Protein AF-A0A947G3I3-F1 (afdb_monomer_lite)

pLDDT: mean 84.58, std 15.76, range [38.0, 97.94]

Foldseek 3Di:
DDDDDPQPQDWDWAWFQFPQGIWIWIFHPFKIWIDDPQAKIWMGGNFKIKIKGHDRDDDPPVVPDDDPDDDDIDMDMATLVQWAWAFEAEPPQRWTWIKIDRHVFWIDTPDTTGQDPPPDPSSVVSSVSSVVVSVVVCVSRVVSRVQFDHWYWFFDDQQIWIWTDGPFKIWIWGDDPPDPTTGTQWMQGLQQWIWGPPDPIQIFGQQALVQFDDDQQKTFGADPVRHTRDIDGRNRTDPVRVVVVSVVSRVSNVNVNVVVVVVVVVVPPPCPVVVVVVVVVVVVVD

Sequence (286 aa):
MPAPYRHVTQVESYQARVREGLLRLEIAPRHVLLEIEGKLSLSIHEQFLTWIAHPPERVGWRKWIPRKKDPKPKKRSVRLDEGRLLIASSHLTDVLSIWFEEKEGVYRCLLRIEPVILLDAAALQAWKALEELGKRLSAATSKYARDALVATEYGKGAHTALVVDYKHHSQVIARPVFRERHIPVFEVHGSGKVKNLKGKGQEGLCVSRYSVTLSGDRIRFDQVDGSRAAELHLPWVSPEDRKHIRVRFQDTVDGAHERMLDDALFLDDSDEEDSEQLLGELAEAT

Structure (mmCIF, N/CA/C/O backbone):
data_AF-A0A947G3I3-F1
#
_entry.id   AF-A0A947G3I3-F1
#
loop_
_atom_site.group_PDB
_atom_site.id
_atom_site.type_symbol
_atom_site.label_atom_id
_atom_site.label_alt_id
_atom_site.label_comp_id
_atom_site.label_asym_id
_atom_site.label_entity_id
_atom_site.label_seq_id
_atom_site.pdbx_PDB_ins_code
_atom_site.Cartn_x
_atom_site.Cartn_y
_atom_site.Cartn_z
_atom_site.occupancy
_atom_site.B_iso_or_equiv
_atom_site.auth_seq_id
_atom_site.auth_comp_id
_atom_site.auth_asym_id
_atom_site.auth_atom_id
_atom_site.pdbx_PDB_model_num
ATOM 1 N N . MET A 1 1 ? 7.364 -41.588 0.875 1.00 38.91 1 MET A N 1
ATOM 2 C CA . MET A 1 1 ? 6.950 -41.186 -0.486 1.00 38.91 1 MET A CA 1
ATOM 3 C C . MET A 1 1 ? 7.092 -39.673 -0.602 1.00 38.91 1 MET A C 1
ATOM 5 O O . MET A 1 1 ? 6.348 -38.984 0.085 1.00 38.91 1 MET A O 1
ATOM 9 N N . PRO A 1 2 ? 8.066 -39.134 -1.354 1.00 38.53 2 PRO A N 1
ATOM 10 C CA . PRO A 1 2 ? 8.154 -37.695 -1.580 1.00 38.53 2 PRO A CA 1
ATOM 11 C C . PRO A 1 2 ? 7.132 -37.264 -2.643 1.00 38.53 2 PRO A C 1
ATOM 13 O O . PRO A 1 2 ? 6.973 -37.930 -3.665 1.00 38.53 2 PRO A O 1
ATOM 16 N N . ALA A 1 3 ? 6.415 -36.173 -2.369 1.00 38.00 3 ALA A N 1
ATOM 17 C CA . ALA A 1 3 ? 5.407 -35.597 -3.255 1.00 38.00 3 ALA A CA 1
ATOM 18 C C . ALA A 1 3 ? 6.024 -35.124 -4.591 1.00 38.00 3 ALA A C 1
ATOM 20 O O . ALA A 1 3 ? 7.164 -34.650 -4.602 1.00 38.00 3 ALA A O 1
ATOM 21 N N . PRO A 1 4 ? 5.295 -35.214 -5.720 1.00 49.16 4 PRO A N 1
ATOM 22 C CA . PRO A 1 4 ? 5.795 -34.771 -7.012 1.00 49.16 4 PRO A CA 1
ATOM 23 C C . PRO A 1 4 ? 5.829 -33.239 -7.051 1.00 49.16 4 PRO A C 1
ATOM 25 O O . PRO A 1 4 ? 4.806 -32.574 -7.219 1.00 49.16 4 PRO A O 1
ATOM 28 N N . TYR A 1 5 ? 7.022 -32.666 -6.897 1.00 42.19 5 TYR A N 1
ATOM 29 C CA . TYR A 1 5 ? 7.273 -31.252 -7.147 1.00 42.19 5 TYR A CA 1
ATOM 30 C C . TYR A 1 5 ? 6.991 -30.954 -8.624 1.00 42.19 5 TYR A C 1
ATOM 32 O O . TYR A 1 5 ? 7.820 -31.215 -9.496 1.00 42.19 5 TYR A O 1
ATOM 40 N N . ARG A 1 6 ? 5.833 -30.356 -8.927 1.00 41.47 6 ARG A N 1
ATOM 41 C CA . ARG A 1 6 ? 5.704 -29.540 -10.138 1.00 41.47 6 ARG A CA 1
ATOM 42 C C . ARG A 1 6 ? 6.623 -28.338 -9.954 1.00 41.47 6 ARG A C 1
ATOM 44 O O . ARG A 1 6 ? 6.237 -27.321 -9.387 1.00 41.47 6 ARG A O 1
ATOM 51 N N . HIS A 1 7 ? 7.867 -28.486 -10.397 1.00 47.53 7 HIS A N 1
ATOM 52 C CA . HIS A 1 7 ? 8.765 -27.367 -10.609 1.00 47.53 7 HIS A CA 1
ATOM 53 C C . HIS A 1 7 ? 8.102 -26.442 -11.626 1.00 47.53 7 HIS A C 1
ATOM 55 O O . HIS A 1 7 ? 8.128 -26.717 -12.824 1.00 47.53 7 HIS A O 1
ATOM 61 N N . VAL A 1 8 ? 7.506 -25.344 -11.169 1.00 51.06 8 VAL A N 1
ATOM 62 C CA . VAL A 1 8 ? 7.277 -24.194 -12.044 1.00 51.06 8 VAL A CA 1
ATOM 63 C C . VAL A 1 8 ? 8.671 -23.794 -12.523 1.00 51.06 8 VAL A C 1
ATOM 65 O O . VAL A 1 8 ? 9.477 -23.298 -11.748 1.00 51.06 8 VAL A O 1
ATOM 68 N N . THR A 1 9 ? 9.026 -24.187 -13.744 1.00 58.56 9 THR A N 1
ATOM 69 C CA . THR A 1 9 ? 10.378 -24.008 -14.304 1.00 58.56 9 THR A CA 1
ATOM 70 C C . THR A 1 9 ? 10.459 -22.758 -15.173 1.00 58.56 9 THR A C 1
ATOM 72 O O . THR A 1 9 ? 11.522 -22.432 -15.691 1.00 58.56 9 THR A O 1
ATOM 75 N N . GLN A 1 10 ? 9.333 -22.074 -15.370 1.00 82.19 10 GLN A N 1
ATOM 76 C CA . GLN A 1 10 ? 9.246 -20.938 -16.268 1.00 82.19 10 GLN A CA 1
ATOM 77 C C . GLN A 1 10 ? 9.540 -19.651 -15.509 1.00 82.19 10 GLN A C 1
ATOM 79 O O . GLN A 1 10 ? 8.940 -19.366 -14.475 1.00 82.19 10 GLN A O 1
ATOM 84 N N . VAL A 1 11 ? 10.506 -18.908 -16.039 1.00 90.38 11 VAL A N 1
ATOM 85 C CA . VAL A 1 11 ? 10.745 -17.518 -15.678 1.00 90.38 11 VAL A CA 1
ATOM 86 C C . VAL A 1 11 ? 9.667 -16.693 -16.369 1.00 90.38 11 VAL A C 1
ATOM 88 O O . VAL A 1 11 ? 9.549 -16.731 -17.595 1.00 90.38 11 VAL A O 1
ATOM 91 N N . GLU A 1 12 ? 8.874 -15.967 -15.592 1.00 94.81 12 GLU A N 1
ATOM 92 C CA . GLU A 1 12 ? 7.909 -15.010 -16.124 1.00 94.81 12 GLU A CA 1
ATOM 93 C C . GLU A 1 12 ? 8.572 -13.636 -16.230 1.00 94.81 12 GLU A C 1
ATOM 95 O O . GLU A 1 12 ? 9.273 -13.206 -15.312 1.00 94.81 12 GLU A O 1
ATOM 100 N N . SER A 1 13 ? 8.344 -12.931 -17.339 1.00 95.81 13 SER A N 1
ATOM 101 C CA . SER A 1 13 ? 8.861 -11.578 -17.542 1.00 95.81 13 SER A CA 1
ATOM 102 C C . SER A 1 13 ? 7.745 -10.632 -17.962 1.00 95.81 13 SER A C 1
ATOM 104 O O . SER A 1 13 ? 7.003 -10.906 -18.904 1.00 95.81 13 SER A O 1
ATOM 106 N N . TYR A 1 14 ? 7.657 -9.503 -17.267 1.00 96.88 14 TYR A N 1
ATOM 107 C CA . TYR A 1 14 ? 6.685 -8.444 -17.503 1.00 96.88 14 TYR A CA 1
ATOM 108 C C . TYR A 1 14 ? 7.412 -7.121 -17.699 1.00 96.88 14 TYR A C 1
ATOM 110 O O . TYR A 1 14 ? 8.473 -6.884 -17.114 1.00 96.88 14 TYR A O 1
ATOM 118 N N . GLN A 1 15 ? 6.842 -6.240 -18.517 1.00 97.12 15 GLN A N 1
ATOM 119 C CA . GLN A 1 15 ? 7.429 -4.936 -18.795 1.00 97.12 15 GLN A CA 1
ATOM 120 C C . GLN A 1 15 ? 6.360 -3.852 -18.825 1.00 97.12 15 GLN A C 1
ATOM 122 O O . GLN A 1 15 ? 5.272 -4.060 -19.358 1.00 97.12 15 GLN A O 1
ATOM 127 N N . ALA A 1 16 ? 6.696 -2.681 -18.296 1.00 96.56 16 ALA A N 1
ATOM 128 C CA . ALA A 1 16 ? 5.845 -1.501 -18.347 1.00 96.56 16 ALA A CA 1
ATOM 129 C C . ALA A 1 16 ? 6.700 -0.264 -18.629 1.00 96.56 16 ALA A C 1
ATOM 131 O O . ALA A 1 16 ? 7.789 -0.106 -18.074 1.00 96.56 16 ALA A O 1
ATOM 132 N N . ARG A 1 17 ? 6.216 0.637 -19.489 1.00 95.75 17 ARG A N 1
ATOM 133 C CA . ARG A 1 17 ? 6.826 1.968 -19.592 1.00 95.75 17 ARG A CA 1
ATOM 134 C C . ARG A 1 17 ? 6.407 2.802 -18.388 1.00 95.75 17 ARG A C 1
ATOM 136 O O . ARG A 1 17 ? 5.237 2.840 -18.031 1.00 95.75 17 ARG A O 1
ATOM 143 N N . VAL A 1 18 ? 7.375 3.479 -17.793 1.00 95.62 18 VAL A N 1
ATOM 144 C CA . VAL A 1 18 ? 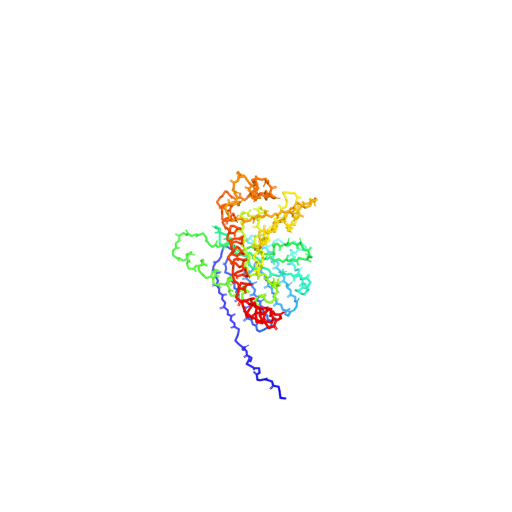7.226 4.335 -16.613 1.00 95.62 18 VAL A CA 1
ATOM 145 C C . VAL A 1 18 ? 7.936 5.659 -16.877 1.00 95.62 18 VAL A C 1
ATOM 147 O O . VAL A 1 18 ? 8.665 5.794 -17.866 1.00 95.62 18 VAL A O 1
ATOM 150 N N . ARG A 1 19 ? 7.737 6.657 -16.017 1.00 93.56 19 ARG A N 1
ATOM 151 C CA . ARG A 1 19 ? 8.343 7.985 -16.194 1.00 93.56 19 ARG A CA 1
ATOM 152 C C . ARG A 1 19 ? 9.866 7.909 -16.324 1.00 93.56 19 ARG A C 1
ATOM 154 O O . ARG A 1 19 ? 10.474 8.656 -17.091 1.00 93.56 19 ARG A O 1
ATOM 161 N N . GLU A 1 20 ? 10.490 6.998 -15.588 1.00 91.94 20 GLU A N 1
ATOM 162 C CA . GLU A 1 20 ? 11.933 6.825 -15.565 1.00 91.94 20 GLU A CA 1
ATOM 163 C C . GLU A 1 20 ? 12.491 5.955 -16.702 1.00 91.94 20 GLU A C 1
ATOM 165 O O . GLU A 1 20 ? 13.714 5.930 -16.852 1.00 91.94 20 GLU A O 1
ATOM 170 N N . GLY A 1 21 ? 11.665 5.283 -17.506 1.00 93.50 21 GLY A N 1
ATOM 171 C CA . GLY A 1 21 ? 12.131 4.406 -18.583 1.00 93.50 21 GLY A CA 1
ATOM 172 C C . GLY A 1 21 ? 11.303 3.132 -18.716 1.00 93.50 21 GLY A C 1
ATOM 173 O O . GLY A 1 21 ? 10.085 3.148 -18.559 1.00 93.50 21 GLY A O 1
ATOM 174 N N . LEU A 1 22 ? 11.960 2.021 -19.042 1.00 95.56 22 LEU A N 1
ATOM 175 C CA . LEU A 1 22 ? 11.327 0.707 -19.096 1.00 95.56 22 LEU A CA 1
ATOM 176 C C . LEU A 1 22 ? 11.532 -0.010 -17.759 1.00 95.56 22 LEU A C 1
ATOM 178 O O . LEU A 1 22 ? 12.668 -0.284 -17.372 1.00 95.56 22 LEU A O 1
ATOM 182 N N . LEU A 1 23 ? 10.432 -0.307 -17.075 1.00 97.06 23 LEU A N 1
ATOM 183 C CA . LEU A 1 23 ? 10.406 -1.177 -15.910 1.00 97.06 23 LEU A CA 1
ATOM 184 C C . LEU A 1 23 ? 10.310 -2.628 -16.383 1.00 97.06 23 LEU A C 1
ATOM 186 O O . LEU A 1 23 ? 9.445 -2.950 -17.200 1.00 97.06 23 LEU A O 1
ATOM 190 N N . ARG A 1 24 ? 11.164 -3.498 -15.850 1.00 97.50 24 ARG A N 1
ATOM 191 C CA . ARG A 1 24 ? 11.131 -4.944 -16.075 1.00 97.50 24 ARG A CA 1
ATOM 192 C C . ARG A 1 24 ? 10.928 -5.659 -14.749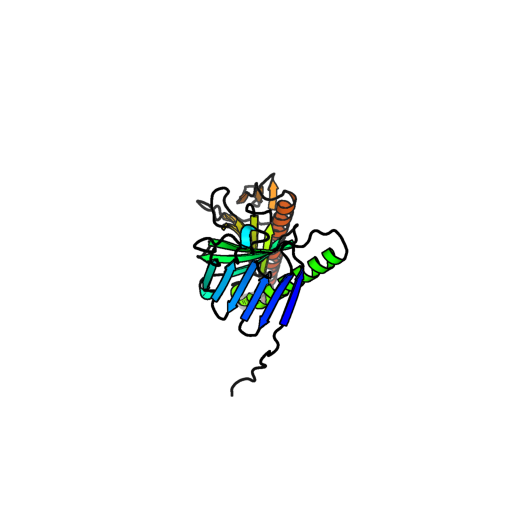 1.00 97.50 24 ARG A C 1
ATOM 194 O O . ARG A 1 24 ? 11.603 -5.342 -13.774 1.00 97.50 24 ARG A O 1
ATOM 201 N N . LEU A 1 25 ? 10.011 -6.616 -14.732 1.00 97.75 25 LEU A N 1
ATOM 202 C CA . LEU A 1 25 ? 9.798 -7.550 -13.635 1.00 97.75 25 LEU A CA 1
ATOM 203 C C . LEU A 1 25 ? 10.104 -8.956 -14.143 1.00 97.75 25 LEU A C 1
ATOM 205 O O . LEU A 1 25 ? 9.515 -9.399 -15.124 1.00 97.75 25 LEU A O 1
ATOM 209 N N . GLU A 1 26 ? 11.001 -9.651 -13.465 1.00 97.38 26 GLU A N 1
ATOM 210 C CA . GLU A 1 26 ? 11.302 -11.060 -13.671 1.00 97.38 26 GLU A CA 1
ATOM 211 C C . GLU A 1 26 ? 10.898 -11.831 -12.414 1.00 97.38 26 GLU A C 1
ATOM 213 O O . GLU A 1 26 ? 11.308 -11.479 -11.305 1.00 97.38 26 GLU A O 1
ATOM 218 N N . ILE A 1 27 ? 10.090 -12.876 -12.579 1.00 96.19 27 ILE A N 1
ATOM 219 C CA . ILE A 1 27 ? 9.680 -13.773 -11.499 1.00 96.19 27 ILE A CA 1
ATOM 220 C C . ILE A 1 27 ? 10.174 -15.175 -11.843 1.00 96.19 27 ILE A C 1
ATOM 222 O O . ILE A 1 27 ? 9.760 -15.783 -12.827 1.00 96.19 27 ILE A O 1
ATOM 226 N N . ALA A 1 28 ? 11.052 -15.694 -10.996 1.00 93.44 28 ALA A N 1
ATOM 227 C CA . ALA A 1 28 ? 11.586 -17.043 -11.040 1.00 93.44 28 ALA A CA 1
ATOM 228 C C . ALA A 1 28 ? 11.342 -17.747 -9.687 1.00 93.44 28 ALA A C 1
ATOM 230 O O . ALA A 1 28 ? 11.105 -17.088 -8.671 1.00 93.44 28 ALA A O 1
ATOM 231 N N . PRO A 1 29 ? 11.449 -19.086 -9.602 1.00 88.50 29 PRO A N 1
ATOM 232 C CA . PRO A 1 29 ? 11.027 -19.847 -8.415 1.00 88.50 29 PRO A CA 1
ATOM 233 C C . PRO A 1 29 ? 11.674 -19.440 -7.084 1.00 88.50 29 PRO A C 1
ATOM 235 O O . PRO A 1 29 ? 11.113 -19.681 -6.016 1.00 88.50 29 PRO A O 1
ATOM 238 N N . ARG A 1 30 ? 12.873 -18.852 -7.127 1.00 88.94 30 ARG A N 1
ATOM 239 C CA . ARG A 1 30 ? 13.630 -18.411 -5.941 1.00 88.94 30 ARG A CA 1
ATOM 240 C C . ARG A 1 30 ? 14.060 -16.949 -6.005 1.00 88.94 30 ARG A C 1
ATOM 242 O O . ARG A 1 30 ? 14.812 -16.499 -5.141 1.00 88.94 30 ARG A O 1
ATOM 249 N N . HIS A 1 31 ? 13.604 -16.228 -7.024 1.00 93.00 31 HIS A N 1
ATOM 250 C CA . HIS A 1 31 ? 14.115 -14.909 -7.343 1.00 93.00 31 HIS A CA 1
ATOM 251 C C . HIS A 1 31 ? 13.027 -14.026 -7.949 1.00 93.00 31 HIS A C 1
ATOM 253 O O . HIS A 1 31 ? 12.336 -14.441 -8.871 1.00 93.00 31 HIS A O 1
ATOM 259 N N . VAL A 1 32 ? 12.897 -12.802 -7.447 1.00 96.25 32 VAL A N 1
ATOM 260 C CA . VAL A 1 32 ? 12.117 -11.743 -8.095 1.00 96.25 32 VAL A CA 1
ATOM 261 C C . VAL A 1 32 ? 13.055 -10.576 -8.353 1.00 96.25 32 VAL A C 1
ATOM 263 O O . VAL A 1 32 ? 13.683 -10.091 -7.413 1.00 96.25 32 VAL A O 1
ATOM 266 N N . LEU A 1 33 ? 13.150 -10.118 -9.596 1.00 96.69 33 LEU A N 1
ATOM 267 C CA . LEU A 1 33 ? 13.934 -8.947 -9.977 1.00 96.69 33 LEU A CA 1
ATOM 268 C C . LEU A 1 33 ? 13.023 -7.888 -10.564 1.00 96.69 33 LEU A C 1
ATOM 270 O O . LEU A 1 33 ? 12.247 -8.146 -11.474 1.00 96.69 33 LEU A O 1
ATOM 274 N N . LEU A 1 34 ? 13.166 -6.679 -10.051 1.00 97.06 34 LEU A N 1
ATOM 275 C CA . LEU A 1 34 ? 12.530 -5.487 -10.559 1.00 97.06 34 LEU A CA 1
ATOM 276 C C . LEU A 1 34 ? 13.616 -4.490 -10.949 1.00 97.06 34 LEU A C 1
ATOM 278 O O . LEU A 1 34 ? 14.426 -4.088 -10.115 1.00 97.06 34 LEU A O 1
ATOM 282 N N . GLU A 1 35 ? 13.636 -4.081 -12.208 1.00 95.75 35 GLU A N 1
ATOM 283 C CA . GLU A 1 35 ? 14.687 -3.228 -12.750 1.00 95.75 35 GLU A CA 1
ATOM 284 C C . GLU A 1 35 ? 14.105 -2.073 -13.563 1.00 95.75 35 GLU A C 1
ATOM 286 O O . GLU A 1 35 ? 13.210 -2.257 -14.384 1.00 95.75 35 GLU A O 1
ATOM 291 N N . ILE A 1 36 ? 14.656 -0.880 -13.353 1.00 93.94 36 ILE A N 1
ATOM 292 C CA . ILE A 1 36 ? 14.547 0.252 -14.269 1.00 93.94 36 ILE A CA 1
ATOM 293 C C . ILE A 1 36 ? 15.928 0.428 -14.888 1.00 93.94 36 ILE A C 1
ATOM 295 O O . ILE A 1 36 ? 16.882 0.783 -14.185 1.00 93.94 36 ILE A O 1
ATOM 299 N N . GLU A 1 37 ? 16.019 0.175 -16.193 1.00 86.75 37 GLU A N 1
ATOM 300 C CA . GLU A 1 37 ? 17.279 0.112 -16.938 1.00 86.75 37 GLU A CA 1
ATOM 301 C C . GLU A 1 37 ? 18.198 1.309 -16.630 1.00 86.75 37 GLU A C 1
ATOM 303 O O . GLU A 1 37 ? 17.812 2.475 -16.754 1.00 86.75 37 GLU A O 1
ATOM 308 N N . GLY A 1 38 ? 19.414 1.010 -16.157 1.00 81.06 38 GLY A N 1
ATOM 309 C CA . GLY A 1 38 ? 20.447 2.004 -15.844 1.00 81.06 38 GLY A CA 1
ATOM 310 C C . GLY A 1 38 ? 20.181 2.893 -14.619 1.00 81.06 38 GLY A C 1
ATOM 311 O O . GLY A 1 38 ? 20.990 3.777 -14.332 1.00 81.06 38 GLY A O 1
ATOM 312 N N . LYS A 1 39 ? 19.083 2.686 -13.881 1.00 85.31 39 LYS A N 1
ATOM 313 C CA . LYS A 1 39 ? 18.688 3.546 -12.749 1.00 85.31 39 LYS A CA 1
ATOM 314 C C . LYS A 1 39 ? 18.587 2.799 -11.433 1.00 85.31 39 LYS A C 1
ATOM 316 O O . LYS A 1 39 ? 19.141 3.250 -10.428 1.00 85.31 39 LYS A O 1
ATOM 321 N N . LEU A 1 40 ? 17.882 1.675 -11.412 1.00 89.50 40 LEU A N 1
ATOM 322 C CA . LEU A 1 40 ? 17.614 0.965 -10.170 1.00 89.50 40 LEU A CA 1
ATOM 323 C C . LEU A 1 40 ? 17.372 -0.515 -10.422 1.00 89.50 40 LEU A C 1
ATOM 325 O O . LEU A 1 40 ? 16.634 -0.867 -11.332 1.00 89.50 40 LEU A O 1
ATOM 329 N N . SER A 1 41 ? 17.932 -1.356 -9.561 1.00 93.25 41 SER A N 1
ATOM 330 C CA . SER A 1 41 ? 17.564 -2.766 -9.465 1.00 93.25 41 SER A CA 1
ATOM 331 C C . SER A 1 41 ? 17.150 -3.100 -8.037 1.00 93.25 41 SER A C 1
ATOM 333 O O . SER A 1 41 ? 17.758 -2.639 -7.067 1.00 93.25 41 SER A O 1
ATOM 335 N N . LEU A 1 42 ? 16.092 -3.886 -7.908 1.00 95.62 42 LEU A N 1
ATOM 336 C CA . LEU A 1 42 ? 15.605 -4.463 -6.669 1.00 95.62 42 LEU A CA 1
ATOM 337 C C . LEU A 1 42 ? 15.466 -5.963 -6.893 1.00 95.62 42 LEU A C 1
ATOM 339 O O . LEU A 1 42 ? 14.702 -6.391 -7.747 1.00 95.62 42 LEU A O 1
ATOM 343 N N . SER A 1 43 ? 16.210 -6.757 -6.135 1.00 95.69 43 SER A N 1
ATOM 344 C CA . SER A 1 43 ? 16.170 -8.210 -6.207 1.00 95.69 43 SER A CA 1
ATOM 345 C C . SER A 1 43 ? 15.773 -8.810 -4.867 1.00 95.69 43 SER A C 1
ATOM 347 O O . SER A 1 43 ? 16.266 -8.422 -3.807 1.00 95.69 43 SER A O 1
ATOM 349 N N . ILE A 1 44 ? 14.868 -9.774 -4.924 1.00 95.06 44 ILE A N 1
ATOM 350 C CA . ILE A 1 44 ? 14.445 -10.603 -3.805 1.00 95.06 44 ILE A CA 1
ATOM 351 C C . ILE A 1 44 ? 14.975 -11.996 -4.093 1.00 95.06 44 ILE A C 1
ATOM 353 O O . ILE A 1 44 ? 14.534 -12.634 -5.044 1.00 95.06 44 ILE A O 1
ATOM 357 N N . HIS A 1 45 ? 15.930 -12.455 -3.293 1.00 92.94 45 HIS A N 1
ATOM 358 C CA . HIS A 1 45 ? 16.517 -13.784 -3.420 1.00 92.94 45 HIS A CA 1
ATOM 359 C C . HIS A 1 45 ? 16.431 -14.497 -2.079 1.00 92.94 45 HIS A C 1
ATOM 361 O O . HIS A 1 45 ? 17.029 -14.042 -1.103 1.00 92.94 45 HIS A O 1
ATOM 367 N N . GLU A 1 46 ? 15.712 -15.620 -2.045 1.00 86.62 46 GLU A N 1
ATOM 368 C CA . GLU A 1 46 ? 15.505 -16.446 -0.847 1.00 86.62 46 GLU A CA 1
ATOM 369 C C . GLU A 1 46 ? 14.998 -15.647 0.371 1.00 86.62 46 GLU A C 1
ATOM 371 O O . GLU A 1 46 ? 13.789 -15.504 0.561 1.00 86.62 46 GLU A O 1
ATOM 376 N N . GLN A 1 47 ? 15.916 -15.130 1.192 1.00 90.31 47 GLN A N 1
ATOM 377 C CA . GLN A 1 47 ? 15.656 -14.401 2.436 1.00 90.31 47 GLN A CA 1
ATOM 378 C C . GLN A 1 47 ? 16.090 -12.933 2.389 1.00 90.31 47 GLN A C 1
ATOM 380 O O . GLN A 1 47 ? 15.905 -12.217 3.367 1.00 90.31 47 GLN A O 1
ATOM 385 N N . PHE A 1 48 ? 16.665 -12.460 1.284 1.00 94.12 48 PHE A N 1
ATOM 386 C CA . PHE A 1 48 ? 17.208 -11.110 1.198 1.00 94.12 48 PHE A CA 1
ATOM 387 C C . PHE A 1 48 ? 16.498 -10.280 0.145 1.00 94.12 48 PHE A C 1
ATOM 389 O O . PHE A 1 48 ? 16.284 -10.716 -0.984 1.00 94.12 48 PHE A O 1
ATOM 396 N N . LEU A 1 49 ? 16.226 -9.037 0.517 1.00 94.56 49 LEU A N 1
ATOM 397 C CA . LEU A 1 49 ? 15.850 -7.966 -0.385 1.00 94.56 49 LEU A CA 1
ATOM 398 C C . LEU A 1 49 ? 17.064 -7.063 -0.571 1.00 94.56 49 LEU A C 1
ATOM 400 O O . LEU A 1 49 ? 17.545 -6.443 0.377 1.00 94.56 49 LEU A O 1
ATOM 404 N N . THR A 1 50 ? 17.568 -6.991 -1.793 1.00 94.69 50 THR A N 1
ATOM 405 C CA . THR A 1 50 ? 18.680 -6.127 -2.179 1.00 94.69 50 THR A CA 1
ATOM 406 C C . THR A 1 50 ? 18.170 -5.055 -3.117 1.00 94.69 50 THR A C 1
ATOM 408 O O . THR A 1 50 ? 17.464 -5.353 -4.069 1.00 94.69 50 THR A O 1
ATOM 411 N N . TRP A 1 51 ? 18.564 -3.808 -2.888 1.00 92.81 51 TRP A N 1
ATOM 412 C CA . TRP A 1 51 ? 18.311 -2.731 -3.833 1.00 92.81 51 TRP A CA 1
ATOM 413 C C . TRP A 1 51 ? 19.591 -1.962 -4.123 1.00 92.81 51 TRP A C 1
ATOM 415 O O . TRP A 1 51 ? 20.436 -1.728 -3.247 1.00 92.81 51 TRP A O 1
ATOM 425 N N . ILE A 1 52 ? 19.744 -1.592 -5.386 1.00 90.81 52 ILE A N 1
ATOM 426 C CA . ILE A 1 52 ? 20.919 -0.928 -5.924 1.00 90.81 52 ILE A CA 1
ATOM 427 C C . ILE A 1 52 ? 20.432 0.301 -6.679 1.00 90.81 52 ILE A C 1
ATOM 429 O O . ILE A 1 52 ? 19.767 0.197 -7.705 1.00 90.81 52 ILE A O 1
ATOM 433 N N . ALA A 1 53 ? 20.784 1.477 -6.165 1.00 84.94 53 ALA A N 1
ATOM 434 C CA . ALA A 1 53 ? 20.610 2.723 -6.896 1.00 84.94 53 ALA A CA 1
ATOM 435 C C . ALA A 1 53 ? 21.848 2.954 -7.771 1.00 84.94 53 ALA A C 1
ATOM 437 O O . ALA A 1 53 ? 22.961 3.135 -7.251 1.00 84.94 53 ALA A O 1
ATOM 438 N N . HIS A 1 54 ? 21.652 2.937 -9.086 1.00 80.19 54 HIS A N 1
ATOM 439 C CA . HIS A 1 54 ? 22.699 3.242 -10.048 1.00 80.19 54 HIS A CA 1
ATOM 440 C C . HIS A 1 54 ? 22.861 4.767 -10.137 1.00 80.19 54 HIS A C 1
ATOM 442 O O . HIS A 1 54 ? 21.871 5.504 -10.145 1.00 80.19 54 HIS A O 1
ATOM 448 N N . PRO A 1 55 ? 24.100 5.283 -10.132 1.00 72.31 55 PRO A N 1
ATOM 449 C CA . PRO A 1 55 ? 24.327 6.703 -10.359 1.00 72.31 55 PRO A CA 1
ATOM 450 C C . PRO A 1 55 ? 23.811 7.082 -11.757 1.00 72.31 55 PRO A C 1
ATOM 452 O O . PRO A 1 55 ? 23.944 6.274 -12.676 1.00 72.31 55 PRO A O 1
ATOM 455 N N . PRO A 1 56 ? 23.264 8.298 -11.947 1.00 67.25 56 PRO A N 1
ATOM 456 C CA . PRO A 1 56 ? 22.839 8.739 -13.267 1.00 67.25 56 PRO A CA 1
ATOM 457 C C . PRO A 1 56 ? 24.019 8.660 -14.236 1.00 67.25 56 PRO A C 1
ATOM 459 O O . PRO A 1 56 ? 25.113 9.159 -13.939 1.00 67.25 56 PRO A O 1
ATOM 462 N N . GLU A 1 57 ? 23.799 8.016 -15.380 1.00 65.69 57 GLU A N 1
ATOM 463 C CA . GLU A 1 57 ? 24.810 7.918 -16.423 1.00 65.69 57 GLU A CA 1
ATOM 464 C C . GLU A 1 57 ? 25.204 9.336 -16.866 1.00 65.69 57 GLU A C 1
ATOM 466 O O . GLU A 1 57 ? 24.355 10.208 -17.074 1.00 65.69 57 GLU A O 1
ATOM 471 N N . ARG A 1 58 ? 26.508 9.626 -16.937 1.00 62.59 58 ARG A N 1
ATOM 472 C CA . ARG A 1 58 ? 26.964 10.965 -17.326 1.00 62.59 58 ARG A CA 1
ATOM 473 C C . ARG A 1 58 ? 26.667 11.190 -18.806 1.00 62.59 58 ARG A C 1
ATOM 475 O O . ARG A 1 58 ? 27.295 10.567 -19.658 1.00 62.59 58 ARG A O 1
ATOM 482 N N . VAL A 1 59 ? 25.786 12.139 -19.104 1.00 52.66 59 VAL A N 1
ATOM 483 C CA . VAL A 1 59 ? 25.496 12.578 -20.475 1.00 52.66 59 VAL A CA 1
ATOM 484 C C . VAL A 1 59 ? 26.368 13.796 -20.830 1.00 52.66 59 VAL A C 1
ATOM 486 O O . VAL A 1 59 ? 26.458 14.751 -20.056 1.00 52.66 59 VAL A O 1
ATOM 489 N N . GLY A 1 60 ? 27.028 13.770 -21.995 1.00 55.44 60 GLY A N 1
ATOM 490 C CA . GLY A 1 60 ? 27.774 14.904 -22.568 1.00 55.44 60 GLY A CA 1
ATOM 491 C C . GLY A 1 60 ? 29.275 14.989 -22.231 1.00 55.44 60 GLY A C 1
ATOM 492 O O . GLY A 1 60 ? 29.877 14.067 -21.683 1.00 55.44 60 GLY A O 1
ATOM 493 N N . TRP A 1 61 ? 29.894 16.131 -22.560 1.00 50.69 61 TRP A N 1
ATOM 494 C CA . TRP A 1 61 ? 31.343 16.422 -22.471 1.00 50.69 61 TRP A CA 1
ATOM 495 C C . TRP A 1 61 ? 31.984 16.179 -21.088 1.00 50.69 61 TRP A C 1
ATOM 497 O O . TRP A 1 61 ? 33.193 15.987 -20.980 1.00 50.69 61 TRP A O 1
ATOM 507 N N . ARG A 1 62 ? 31.177 16.089 -20.020 1.00 52.06 62 ARG A N 1
ATOM 508 C CA . ARG A 1 62 ? 31.612 15.703 -18.662 1.00 52.06 62 ARG A CA 1
ATOM 509 C C . ARG A 1 62 ? 31.995 14.220 -18.518 1.00 52.06 62 ARG A C 1
ATOM 511 O O . ARG A 1 62 ? 32.490 13.832 -17.457 1.00 52.06 62 ARG A O 1
ATOM 518 N N . LYS A 1 63 ? 31.788 13.397 -19.555 1.00 56.66 63 LYS A N 1
ATOM 519 C CA . LYS A 1 63 ? 32.298 12.016 -19.643 1.00 56.66 63 LYS A CA 1
ATOM 520 C C . LYS A 1 63 ? 33.830 11.979 -19.757 1.00 56.66 63 LYS A C 1
ATOM 522 O O . LYS A 1 63 ? 34.437 11.026 -19.290 1.00 56.66 63 LYS A O 1
ATOM 527 N N . TRP A 1 64 ? 34.446 13.034 -20.305 1.00 52.72 64 TRP A N 1
ATOM 528 C CA . TRP A 1 64 ? 35.888 13.089 -20.581 1.00 52.72 64 TRP A CA 1
ATOM 529 C C . TRP A 1 64 ? 36.723 13.768 -19.488 1.00 52.72 64 TRP A C 1
ATOM 531 O O . TRP A 1 64 ? 37.935 13.854 -19.624 1.00 52.72 64 TRP A O 1
ATOM 541 N N . ILE A 1 65 ? 36.104 14.244 -18.398 1.00 59.44 65 ILE A N 1
ATOM 542 C CA . ILE A 1 65 ? 36.833 14.773 -17.236 1.00 59.44 65 ILE A CA 1
ATOM 543 C C . ILE A 1 65 ? 37.022 13.622 -16.237 1.00 59.44 65 ILE A C 1
ATOM 545 O O . ILE A 1 65 ? 36.056 13.258 -15.549 1.00 59.44 65 ILE A O 1
ATOM 549 N N . PRO A 1 66 ? 38.233 13.048 -16.111 1.00 50.69 66 PRO A N 1
ATOM 550 C CA . PRO A 1 66 ? 38.495 11.991 -15.149 1.00 50.69 66 PRO A CA 1
ATOM 551 C C . PRO A 1 66 ? 38.420 12.599 -13.746 1.00 50.69 66 PRO A C 1
ATOM 553 O O . PRO A 1 66 ? 39.250 13.421 -13.357 1.00 50.69 66 PRO A O 1
ATOM 556 N N . ARG A 1 67 ? 37.409 12.220 -12.959 1.00 57.78 67 ARG A N 1
ATOM 557 C CA . ARG A 1 67 ? 37.411 12.477 -11.513 1.00 57.78 67 ARG A CA 1
ATOM 558 C C . ARG A 1 67 ? 38.005 11.256 -10.821 1.00 57.78 67 ARG A C 1
ATOM 560 O O . ARG A 1 67 ? 37.646 10.135 -11.146 1.00 57.78 67 ARG A O 1
ATOM 567 N N . LYS A 1 68 ? 38.851 11.473 -9.809 1.00 58.28 68 LYS A N 1
ATOM 568 C CA . LYS A 1 68 ? 39.545 10.420 -9.033 1.00 58.28 68 LYS A CA 1
ATOM 569 C C . LYS A 1 68 ? 38.631 9.374 -8.352 1.00 58.28 68 LYS A C 1
ATOM 571 O O . LYS A 1 68 ? 39.149 8.411 -7.800 1.00 58.28 68 LYS A O 1
ATOM 576 N N . LYS A 1 69 ? 37.303 9.535 -8.364 1.00 64.31 69 LYS A N 1
ATOM 577 C CA . LYS A 1 69 ? 36.316 8.537 -7.918 1.00 64.31 69 LYS A CA 1
ATOM 578 C C . LYS A 1 69 ? 34.994 8.785 -8.638 1.00 64.31 69 LYS A C 1
ATOM 580 O O . LYS A 1 69 ? 34.309 9.764 -8.336 1.00 64.31 69 LYS A O 1
ATOM 585 N N . ASP A 1 70 ? 34.618 7.904 -9.555 1.00 64.44 70 ASP A N 1
ATOM 586 C CA . ASP A 1 70 ? 33.229 7.846 -9.997 1.00 64.44 70 ASP A CA 1
ATOM 587 C C . ASP A 1 70 ? 32.334 7.394 -8.833 1.00 64.44 70 ASP A C 1
ATOM 589 O O . ASP A 1 70 ? 32.763 6.591 -7.991 1.00 64.44 70 ASP A O 1
ATOM 593 N N . PRO A 1 71 ? 31.114 7.948 -8.712 1.00 66.44 71 PRO A N 1
ATOM 594 C CA . PRO A 1 71 ? 30.202 7.566 -7.647 1.00 66.44 71 PRO A CA 1
ATOM 595 C C . PRO A 1 71 ? 29.855 6.085 -7.801 1.00 66.44 71 PRO A C 1
ATOM 597 O O . PRO A 1 71 ? 29.286 5.674 -8.805 1.00 66.44 71 PRO A O 1
ATOM 600 N N . LYS A 1 72 ? 30.218 5.272 -6.806 1.00 72.31 72 LYS A N 1
ATOM 601 C CA . LYS A 1 72 ? 29.865 3.850 -6.789 1.00 72.31 72 LYS A CA 1
ATOM 602 C C . LYS A 1 72 ? 28.351 3.686 -6.591 1.00 72.31 72 LYS A C 1
ATOM 604 O O . LYS A 1 72 ? 27.761 4.488 -5.857 1.00 72.31 72 LYS A O 1
ATOM 609 N N . PRO A 1 73 ? 27.728 2.653 -7.188 1.00 78.06 73 PRO A N 1
ATOM 610 C CA . PRO A 1 73 ? 26.331 2.332 -6.922 1.00 78.06 73 PRO A CA 1
ATOM 611 C C . PRO A 1 73 ? 26.112 2.112 -5.422 1.00 78.06 73 PRO A C 1
ATOM 613 O O . PRO A 1 73 ? 26.928 1.484 -4.739 1.00 78.06 73 PRO A O 1
ATOM 616 N N . LYS A 1 74 ? 25.009 2.654 -4.898 1.00 83.12 74 LYS A N 1
ATOM 617 C CA . LYS A 1 74 ? 24.636 2.471 -3.491 1.00 83.12 74 LYS A CA 1
ATOM 618 C C . LYS A 1 74 ? 23.821 1.190 -3.383 1.00 83.12 74 LYS A C 1
ATOM 620 O O . LYS A 1 74 ? 22.638 1.188 -3.707 1.00 83.12 74 LYS A O 1
ATOM 625 N N . LYS A 1 75 ? 24.475 0.119 -2.931 1.00 89.88 75 LYS A N 1
ATOM 626 C CA . LYS A 1 75 ? 23.845 -1.165 -2.612 1.00 89.88 75 LYS A CA 1
ATOM 627 C C . LYS A 1 75 ? 23.434 -1.192 -1.145 1.00 89.88 75 LYS A C 1
ATOM 629 O O . LYS A 1 75 ? 24.221 -0.821 -0.272 1.00 89.88 75 LYS A O 1
ATOM 634 N N . ARG A 1 76 ? 22.225 -1.667 -0.878 1.00 89.88 76 ARG A N 1
ATOM 635 C CA . ARG A 1 76 ? 21.775 -2.047 0.461 1.00 89.88 76 ARG A CA 1
ATOM 636 C C . ARG A 1 76 ? 21.009 -3.362 0.374 1.00 89.88 76 ARG A C 1
ATOM 638 O O . ARG A 1 76 ? 20.404 -3.660 -0.653 1.00 89.88 76 ARG A O 1
ATOM 645 N N . SER A 1 77 ? 21.068 -4.133 1.450 1.00 92.56 77 SER A N 1
ATOM 646 C CA . SER A 1 77 ? 20.397 -5.422 1.568 1.00 92.56 77 SER A CA 1
ATOM 647 C C . SER A 1 77 ? 19.769 -5.521 2.952 1.00 92.56 77 SER A C 1
ATOM 649 O O . SER A 1 77 ? 20.394 -5.113 3.932 1.00 92.56 77 SER A O 1
ATOM 651 N N . VAL A 1 78 ? 18.545 -6.031 3.020 1.00 92.56 78 VAL A N 1
ATOM 652 C CA . VAL A 1 78 ? 17.807 -6.302 4.259 1.00 92.56 78 VAL A CA 1
ATOM 653 C C . VAL A 1 78 ? 17.295 -7.737 4.252 1.00 92.56 78 VAL A C 1
ATOM 655 O O . VAL A 1 78 ? 17.095 -8.333 3.190 1.00 92.56 78 VAL A O 1
ATOM 658 N N . ARG A 1 79 ? 17.104 -8.286 5.448 1.00 93.12 79 ARG A N 1
ATOM 659 C CA . ARG A 1 79 ? 16.568 -9.624 5.671 1.00 93.12 79 ARG A CA 1
ATOM 660 C C . ARG A 1 79 ? 15.044 -9.597 5.694 1.00 93.12 79 ARG A C 1
ATOM 662 O O . ARG A 1 79 ? 14.447 -8.821 6.429 1.00 93.12 79 ARG A O 1
ATOM 669 N N . LEU A 1 80 ? 14.414 -10.433 4.878 1.00 91.69 80 LEU A N 1
ATOM 670 C CA . LEU A 1 80 ? 12.958 -10.512 4.730 1.00 91.69 80 LEU A CA 1
ATOM 671 C C . LEU A 1 80 ? 12.281 -11.196 5.924 1.00 91.69 80 LEU A C 1
ATOM 673 O O . LEU A 1 80 ? 11.109 -10.948 6.185 1.00 91.69 80 LEU A O 1
ATOM 677 N N . ASP A 1 81 ? 13.009 -12.021 6.676 1.00 90.75 81 ASP A N 1
ATOM 678 C CA . ASP A 1 81 ? 12.541 -12.632 7.925 1.00 90.75 81 ASP A CA 1
ATOM 679 C C . ASP A 1 81 ? 12.561 -11.665 9.121 1.00 90.75 81 ASP A C 1
ATOM 681 O O . ASP A 1 81 ? 11.941 -11.939 10.147 1.00 90.75 81 ASP A O 1
ATOM 685 N N . GLU A 1 82 ? 13.181 -10.493 8.979 1.00 90.25 82 GLU A N 1
ATOM 686 C CA . GLU A 1 82 ? 13.226 -9.451 10.016 1.00 90.25 82 GLU A CA 1
ATOM 687 C C . GLU A 1 82 ? 12.159 -8.362 9.823 1.00 90.25 82 GLU A C 1
ATOM 689 O O . GLU A 1 82 ? 11.979 -7.516 10.696 1.00 90.25 82 GLU A O 1
ATOM 694 N N . GLY A 1 83 ? 11.430 -8.384 8.703 1.00 92.62 83 GLY A N 1
ATOM 695 C CA . GLY A 1 83 ? 10.477 -7.334 8.360 1.00 92.62 83 GLY A CA 1
ATOM 696 C C . GLY A 1 83 ? 9.313 -7.792 7.493 1.00 92.62 83 GLY A C 1
ATOM 697 O O . GLY A 1 83 ? 9.087 -8.985 7.269 1.00 92.62 83 GLY A O 1
ATOM 698 N N . ARG A 1 84 ? 8.567 -6.806 7.004 1.00 94.88 84 ARG A N 1
ATOM 699 C CA . ARG A 1 84 ? 7.399 -6.962 6.137 1.00 94.88 84 ARG A CA 1
ATOM 700 C C . ARG A 1 84 ? 7.627 -6.198 4.839 1.00 94.88 84 ARG A C 1
ATOM 702 O O . ARG A 1 84 ? 7.984 -5.021 4.877 1.00 94.88 84 ARG A O 1
ATOM 709 N N . LEU A 1 85 ? 7.405 -6.851 3.702 1.00 96.56 85 LEU A N 1
ATOM 710 C CA . LEU A 1 85 ? 7.442 -6.234 2.376 1.00 96.56 85 LEU A CA 1
ATOM 711 C C . LEU A 1 85 ? 6.013 -5.945 1.913 1.00 96.56 85 LEU A C 1
ATOM 713 O O . LEU A 1 85 ? 5.177 -6.843 1.876 1.00 96.56 85 LEU A O 1
ATOM 717 N N . LEU A 1 86 ? 5.745 -4.696 1.553 1.00 97.56 86 LEU A N 1
ATOM 718 C CA . LEU A 1 86 ? 4.437 -4.228 1.117 1.00 97.56 86 LEU A CA 1
ATOM 719 C C . LEU A 1 86 ? 4.543 -3.619 -0.279 1.00 97.56 86 LEU A C 1
ATOM 721 O O . LEU A 1 86 ? 5.388 -2.756 -0.531 1.00 97.56 86 LEU A O 1
ATOM 725 N N . ILE A 1 87 ? 3.653 -4.046 -1.170 1.00 97.56 87 ILE A N 1
ATOM 726 C CA . ILE A 1 87 ? 3.471 -3.454 -2.494 1.00 97.56 87 ILE A CA 1
ATOM 727 C C . ILE A 1 87 ? 2.221 -2.589 -2.423 1.00 97.56 87 ILE A C 1
ATOM 729 O O . ILE A 1 87 ? 1.142 -3.095 -2.123 1.00 97.56 87 ILE A O 1
ATOM 733 N N . ALA A 1 88 ? 2.383 -1.288 -2.643 1.00 97.00 88 ALA A N 1
ATOM 734 C CA . ALA A 1 88 ? 1.309 -0.321 -2.497 1.00 97.00 88 ALA A CA 1
ATOM 735 C C . ALA A 1 88 ? 1.053 0.425 -3.803 1.00 97.00 88 ALA A C 1
ATOM 737 O O . ALA A 1 88 ? 1.996 0.877 -4.450 1.00 97.00 88 ALA A O 1
ATOM 738 N N . SER A 1 89 ? -0.221 0.608 -4.134 1.00 94.81 89 SER A N 1
ATOM 739 C CA . SER A 1 89 ? -0.651 1.489 -5.223 1.00 94.81 89 SER A CA 1
ATOM 740 C C . SER A 1 89 ? -1.167 2.802 -4.647 1.00 94.81 89 SER A C 1
ATOM 742 O O . SER A 1 89 ? -1.857 2.813 -3.622 1.00 94.81 89 SER A O 1
ATOM 744 N N . SER A 1 90 ? -0.827 3.924 -5.276 1.00 94.25 90 SER A N 1
ATOM 745 C CA . SER A 1 90 ? -1.370 5.223 -4.878 1.00 94.25 90 SER A CA 1
ATOM 746 C C . SER A 1 90 ? -2.799 5.416 -5.389 1.00 94.25 90 SER A C 1
ATOM 748 O O . SER A 1 90 ? -3.045 5.216 -6.570 1.00 94.25 90 SER A O 1
ATOM 750 N N . HIS A 1 91 ? -3.708 5.875 -4.523 1.00 90.56 91 HIS A N 1
ATOM 751 C CA . HIS A 1 91 ? -5.144 6.005 -4.817 1.00 90.56 91 HIS A CA 1
ATOM 752 C C . HIS A 1 91 ? -5.481 6.921 -6.015 1.00 90.56 91 HIS A C 1
ATOM 754 O O . HIS A 1 91 ? -6.429 6.634 -6.733 1.00 90.56 91 HIS A O 1
ATOM 760 N N . LEU A 1 92 ? -4.719 7.996 -6.256 1.00 86.75 92 LEU A N 1
ATOM 761 C CA . LEU A 1 92 ? -5.008 8.966 -7.334 1.00 86.75 92 LEU A CA 1
ATOM 762 C C . LEU A 1 92 ? -3.908 9.100 -8.385 1.00 86.75 92 LEU A C 1
ATOM 764 O O . LEU A 1 92 ? -4.097 9.770 -9.397 1.00 86.75 92 LEU A O 1
ATOM 768 N N . THR A 1 93 ? -2.715 8.583 -8.100 1.00 86.25 93 THR A N 1
ATOM 769 C CA . THR A 1 93 ? -1.545 8.808 -8.963 1.00 86.25 93 THR A CA 1
ATOM 770 C C . THR A 1 93 ? -1.023 7.540 -9.608 1.00 86.25 93 THR A C 1
ATOM 772 O O . THR A 1 93 ? -0.067 7.629 -10.372 1.00 86.25 93 THR A O 1
ATOM 775 N N . ASP A 1 94 ? -1.598 6.383 -9.262 1.00 88.31 94 ASP A N 1
ATOM 776 C CA . ASP A 1 94 ? -1.199 5.059 -9.752 1.00 88.31 94 ASP A CA 1
ATOM 777 C C . ASP A 1 94 ? 0.306 4.774 -9.618 1.00 88.31 94 ASP A C 1
ATOM 779 O O . ASP A 1 94 ? 0.878 3.918 -10.291 1.00 88.31 94 ASP A O 1
ATOM 783 N N . VAL A 1 95 ? 0.968 5.491 -8.703 1.00 94.19 95 VAL A N 1
ATOM 784 C CA . VAL A 1 95 ? 2.355 5.243 -8.325 1.00 94.19 95 VAL A CA 1
ATOM 785 C C . VAL A 1 95 ? 2.425 3.879 -7.657 1.00 94.19 95 VAL A C 1
ATOM 787 O O . VAL A 1 95 ? 1.742 3.637 -6.658 1.00 94.19 95 VAL A O 1
ATOM 790 N N . LEU A 1 96 ? 3.292 3.017 -8.187 1.00 96.00 96 LEU A N 1
ATOM 791 C CA . LEU A 1 96 ? 3.630 1.737 -7.580 1.00 96.00 96 LEU A CA 1
ATOM 792 C C . LEU A 1 96 ? 4.785 1.951 -6.597 1.00 96.00 96 LEU A C 1
ATOM 794 O O . LEU A 1 96 ? 5.907 2.288 -6.984 1.00 96.00 96 LEU A O 1
ATOM 798 N N . SER A 1 97 ? 4.509 1.758 -5.314 1.00 95.44 97 SER A N 1
ATOM 799 C CA . SER A 1 97 ? 5.467 1.923 -4.226 1.00 95.44 97 SER A CA 1
ATOM 800 C C . SER A 1 97 ? 5.827 0.578 -3.605 1.00 95.44 97 SER A C 1
ATOM 802 O O . SER A 1 97 ? 4.966 -0.261 -3.348 1.00 95.44 97 SER A O 1
ATOM 804 N N . ILE A 1 98 ? 7.107 0.404 -3.281 1.00 95.62 98 ILE A N 1
ATOM 805 C CA . ILE A 1 98 ? 7.607 -0.749 -2.529 1.00 95.62 98 ILE A CA 1
ATOM 806 C C . ILE A 1 98 ? 8.046 -0.266 -1.158 1.00 95.62 98 ILE A C 1
ATOM 808 O O . ILE A 1 98 ? 8.937 0.580 -1.033 1.00 95.62 98 ILE A O 1
ATOM 812 N N . TRP A 1 99 ? 7.423 -0.824 -0.134 1.00 95.94 99 TRP A N 1
ATOM 813 C CA . TRP A 1 99 ? 7.614 -0.472 1.261 1.00 95.94 99 TRP A CA 1
ATOM 814 C C . TRP A 1 99 ? 8.203 -1.646 2.026 1.00 95.94 99 TRP A C 1
ATOM 816 O O . TRP A 1 99 ? 7.835 -2.793 1.798 1.00 95.94 99 TRP A O 1
ATOM 826 N N . PHE A 1 100 ? 9.100 -1.353 2.959 1.00 95.50 100 PHE A N 1
ATOM 827 C CA . PHE A 1 100 ? 9.669 -2.354 3.845 1.00 95.50 100 PHE A CA 1
ATOM 828 C C . PHE A 1 100 ? 9.636 -1.876 5.293 1.00 95.50 100 PHE A C 1
ATOM 830 O O . PHE A 1 100 ? 10.024 -0.744 5.596 1.00 95.50 100 PHE A O 1
ATOM 837 N N . GLU A 1 101 ? 9.162 -2.743 6.177 1.00 95.50 101 GLU A N 1
ATOM 838 C CA . GLU A 1 101 ? 9.255 -2.582 7.622 1.00 95.50 101 GLU A CA 1
ATOM 839 C C . GLU A 1 101 ? 10.665 -2.992 8.070 1.00 95.50 101 GLU A C 1
ATOM 841 O O . GLU A 1 101 ? 10.974 -4.173 8.165 1.00 95.50 101 GLU A O 1
ATOM 846 N N . GLU A 1 102 ? 11.552 -2.017 8.287 1.00 88.12 102 GLU A N 1
ATOM 847 C CA . GLU A 1 102 ? 12.957 -2.278 8.656 1.00 88.12 102 GLU A CA 1
ATOM 848 C C . GLU A 1 102 ? 13.114 -2.789 10.088 1.00 88.12 102 GLU A C 1
ATOM 850 O O . GLU A 1 102 ? 14.104 -3.436 10.420 1.00 88.12 102 GLU A O 1
ATOM 855 N N . LYS A 1 103 ? 12.182 -2.389 10.947 1.00 88.81 103 LYS A N 1
ATOM 856 C CA . LYS A 1 103 ? 12.033 -2.790 12.343 1.00 88.81 103 LYS A CA 1
ATOM 857 C C . LYS A 1 103 ? 10.548 -2.749 12.646 1.00 88.81 103 LYS A C 1
ATOM 859 O O . LYS A 1 103 ? 9.834 -2.005 11.978 1.00 88.81 103 LYS A O 1
ATOM 864 N N . GLU A 1 104 ? 10.123 -3.456 13.681 1.00 89.06 104 GLU A N 1
ATOM 865 C CA . GLU A 1 104 ? 8.740 -3.420 14.154 1.00 89.06 104 GLU A CA 1
ATOM 866 C C . GLU A 1 104 ? 8.209 -1.975 14.243 1.00 89.06 104 GLU A C 1
ATOM 868 O O . GLU A 1 104 ? 8.785 -1.114 14.918 1.00 89.06 104 GLU A O 1
ATOM 873 N N . GLY A 1 105 ? 7.159 -1.686 13.472 1.00 90.56 105 GLY A N 1
ATOM 874 C CA . GLY A 1 105 ? 6.517 -0.376 13.413 1.00 90.56 105 GLY A CA 1
ATOM 875 C C . GLY A 1 105 ? 7.316 0.720 12.695 1.00 90.56 105 GLY A C 1
ATOM 876 O O . GLY A 1 105 ? 6.969 1.896 12.803 1.00 90.56 105 GLY A O 1
ATOM 877 N N . VAL A 1 106 ? 8.387 0.401 11.967 1.00 92.31 106 VAL A N 1
ATOM 878 C CA . VAL A 1 106 ? 9.212 1.394 11.262 1.00 92.31 106 VAL A CA 1
ATOM 879 C C . VAL A 1 106 ? 9.298 1.061 9.784 1.00 92.31 106 VAL A C 1
ATOM 881 O O . VAL A 1 106 ? 10.052 0.188 9.356 1.00 92.31 106 VAL A O 1
ATOM 884 N N . TYR A 1 107 ? 8.583 1.848 8.992 1.00 93.94 107 TYR A N 1
ATOM 885 C CA . TYR A 1 107 ? 8.428 1.636 7.565 1.00 93.94 107 TYR A CA 1
ATOM 886 C C . TYR A 1 107 ? 9.287 2.608 6.762 1.00 93.94 107 TYR A C 1
ATOM 888 O O . TYR A 1 107 ? 9.439 3.792 7.093 1.00 93.94 107 TYR A O 1
ATOM 896 N N . ARG A 1 108 ? 9.828 2.098 5.656 1.00 91.38 108 ARG A N 1
ATOM 897 C CA . ARG A 1 108 ? 10.540 2.875 4.649 1.00 91.38 108 ARG A CA 1
ATOM 898 C C . ARG A 1 108 ? 10.021 2.536 3.260 1.00 91.38 108 ARG A C 1
ATOM 900 O O . ARG A 1 108 ? 9.940 1.373 2.886 1.00 91.38 108 ARG A O 1
ATOM 907 N N . CYS A 1 109 ? 9.771 3.570 2.467 1.00 91.69 109 CYS A N 1
ATOM 908 C CA . CYS A 1 109 ? 9.565 3.424 1.034 1.00 91.69 109 CYS A CA 1
ATOM 909 C C . CYS A 1 109 ? 10.929 3.199 0.363 1.00 91.69 109 CYS A C 1
ATOM 911 O O . CYS A 1 109 ? 11.789 4.083 0.397 1.00 91.69 109 CYS A O 1
ATOM 913 N N . LEU A 1 110 ? 11.151 2.014 -0.197 1.00 90.69 110 LEU A N 1
ATOM 914 C CA . LEU A 1 110 ? 12.389 1.655 -0.891 1.00 90.69 110 LEU A CA 1
ATOM 915 C C . LEU A 1 110 ? 12.406 2.178 -2.324 1.00 90.69 110 LEU A C 1
ATOM 917 O O . LEU A 1 110 ? 13.444 2.636 -2.800 1.00 90.69 110 LEU A O 1
ATOM 921 N N . LEU A 1 111 ? 11.253 2.114 -2.991 1.00 90.88 111 LEU A N 1
ATOM 922 C CA . LEU A 1 111 ? 11.088 2.500 -4.384 1.00 90.88 111 LEU A CA 1
ATOM 923 C C . LEU A 1 111 ? 9.706 3.114 -4.609 1.00 90.88 111 LEU A C 1
ATOM 925 O O . LEU A 1 111 ? 8.734 2.679 -3.994 1.00 90.88 111 LEU A O 1
ATOM 929 N N . ARG A 1 112 ? 9.642 4.106 -5.500 1.00 93.00 112 ARG A N 1
ATOM 930 C CA . ARG A 1 112 ? 8.418 4.685 -6.063 1.00 93.00 112 ARG A CA 1
ATOM 931 C C . ARG A 1 112 ? 8.576 4.705 -7.568 1.00 93.00 112 ARG A C 1
ATOM 933 O O . ARG A 1 112 ? 9.597 5.188 -8.053 1.00 93.00 112 ARG A O 1
ATOM 940 N N . ILE A 1 113 ? 7.597 4.160 -8.266 1.00 94.44 113 ILE A N 1
ATOM 941 C CA . ILE A 1 113 ? 7.602 4.049 -9.716 1.00 94.44 113 ILE A CA 1
ATOM 942 C C . ILE A 1 113 ? 6.440 4.880 -10.226 1.00 94.44 113 ILE A C 1
ATOM 944 O O . ILE A 1 113 ? 5.280 4.556 -9.966 1.00 94.44 113 ILE A O 1
ATOM 948 N N . GLU A 1 114 ? 6.763 5.968 -10.915 1.00 94.31 114 GLU A N 1
ATOM 949 C CA . GLU A 1 114 ? 5.753 6.876 -11.437 1.00 94.31 114 GLU A CA 1
ATOM 950 C C . GLU A 1 114 ? 5.289 6.415 -12.824 1.00 94.31 114 GLU A C 1
ATOM 952 O O . GLU A 1 114 ? 6.121 6.117 -13.691 1.00 94.31 114 GLU A O 1
ATOM 957 N N . PRO A 1 115 ? 3.974 6.369 -13.080 1.00 93.81 115 PRO A N 1
ATOM 958 C CA . PRO A 1 115 ? 3.481 6.047 -14.407 1.00 93.81 115 PRO A CA 1
ATOM 959 C C . PRO A 1 115 ? 3.841 7.149 -15.421 1.00 93.81 115 PRO A C 1
ATOM 961 O O . PRO A 1 115 ? 4.163 8.287 -15.071 1.00 93.81 115 PRO A O 1
ATOM 964 N N . VAL A 1 116 ? 3.782 6.819 -16.714 1.00 93.69 116 VAL A N 1
ATOM 965 C CA . VAL A 1 116 ? 3.909 7.815 -17.796 1.00 93.69 116 VAL A CA 1
ATOM 966 C C . VAL A 1 116 ? 2.741 8.801 -17.710 1.00 93.69 116 VAL A C 1
ATOM 968 O O . VAL A 1 116 ? 1.641 8.410 -17.357 1.00 93.69 116 VAL A O 1
ATOM 971 N N . ILE A 1 117 ? 2.917 10.078 -18.043 1.00 90.12 117 ILE A N 1
ATOM 972 C CA . ILE A 1 117 ? 1.789 11.026 -18.037 1.00 90.12 117 ILE A CA 1
ATOM 973 C C . ILE A 1 117 ? 0.777 10.615 -19.121 1.00 90.12 117 ILE A C 1
ATOM 975 O O . ILE A 1 117 ? 1.167 10.375 -20.264 1.00 90.12 117 ILE A O 1
ATOM 979 N N . LEU A 1 118 ? -0.509 10.527 -18.761 1.00 81.81 118 LEU A N 1
ATOM 980 C CA . LEU A 1 118 ? -1.589 10.084 -19.646 1.00 81.81 118 LEU A CA 1
ATOM 981 C C . LEU A 1 118 ? -1.884 11.132 -20.730 1.00 81.81 118 LEU A C 1
ATOM 983 O O . LEU A 1 118 ? -2.729 12.006 -20.553 1.00 81.81 118 LEU A O 1
ATOM 987 N N . LEU A 1 119 ? -1.147 11.065 -21.837 1.00 86.00 119 LEU A N 1
ATOM 988 C CA . LEU A 1 119 ? -1.268 12.002 -22.961 1.00 86.00 119 LEU A CA 1
ATOM 989 C C . LEU A 1 119 ? -1.831 11.346 -24.228 1.00 86.00 119 LEU A C 1
ATOM 991 O O . LEU A 1 119 ? -2.285 12.048 -25.127 1.00 86.00 119 LEU A O 1
ATOM 995 N N . ASP A 1 120 ? -1.805 10.014 -24.308 1.00 89.69 120 ASP A N 1
ATOM 996 C CA . ASP A 1 120 ? -2.244 9.248 -25.470 1.00 89.69 120 ASP A CA 1
ATOM 997 C C . ASP A 1 120 ? -2.645 7.803 -25.098 1.00 89.69 120 ASP A C 1
ATOM 999 O O . ASP A 1 120 ? -2.590 7.374 -23.940 1.00 89.69 120 ASP A O 1
ATOM 1003 N N . ALA A 1 121 ? -3.057 7.027 -26.105 1.00 92.62 121 ALA A N 1
ATOM 1004 C CA . ALA A 1 121 ? -3.411 5.620 -25.933 1.00 92.62 121 ALA A CA 1
ATOM 1005 C C . ALA A 1 121 ? -2.221 4.749 -25.486 1.00 92.62 121 ALA A C 1
ATOM 1007 O O . ALA A 1 121 ? -2.423 3.752 -24.791 1.00 92.62 121 ALA A O 1
ATOM 1008 N N . ALA A 1 122 ? -0.987 5.112 -25.851 1.00 92.19 122 ALA A N 1
ATOM 1009 C CA . ALA A 1 122 ? 0.203 4.374 -25.436 1.00 92.19 122 ALA A CA 1
ATOM 1010 C C . ALA A 1 122 ? 0.465 4.545 -23.932 1.00 92.19 122 ALA A C 1
ATOM 1012 O O . ALA A 1 122 ? 0.815 3.574 -23.258 1.00 92.19 122 ALA A O 1
ATOM 1013 N N . ALA A 1 123 ? 0.225 5.739 -23.386 1.00 92.12 123 ALA A N 1
ATOM 1014 C CA . ALA A 1 123 ? 0.286 6.001 -21.956 1.00 92.12 123 ALA A CA 1
ATOM 1015 C C . ALA A 1 123 ? -0.770 5.189 -21.190 1.00 92.12 123 ALA A C 1
ATOM 1017 O O . ALA A 1 123 ? -0.443 4.596 -20.166 1.00 92.12 123 ALA A O 1
ATOM 1018 N N . LEU A 1 124 ? -1.993 5.057 -21.721 1.00 92.75 124 LEU A N 1
ATOM 1019 C CA . LEU A 1 124 ? -3.023 4.210 -21.104 1.00 92.75 124 LEU A CA 1
ATOM 1020 C C . LEU A 1 124 ? -2.606 2.731 -21.055 1.00 92.75 124 LEU A C 1
ATOM 1022 O O . LEU A 1 124 ? -2.823 2.055 -20.050 1.00 92.75 124 LEU A O 1
ATOM 1026 N N . GLN A 1 125 ? -1.994 2.216 -22.125 1.00 94.12 125 GLN A N 1
ATOM 1027 C CA . GLN A 1 125 ? -1.471 0.844 -22.130 1.00 94.12 125 GLN A CA 1
ATOM 1028 C C . GLN A 1 125 ? -0.312 0.675 -21.143 1.00 94.12 125 GLN A C 1
ATOM 1030 O O . GLN A 1 125 ? -0.234 -0.341 -20.456 1.00 94.12 125 GLN A O 1
ATOM 1035 N N . ALA A 1 126 ? 0.556 1.683 -21.024 1.00 94.25 126 ALA A N 1
ATOM 1036 C CA . ALA A 1 126 ? 1.632 1.688 -20.042 1.00 94.25 126 ALA A CA 1
ATOM 1037 C C . ALA A 1 126 ? 1.100 1.651 -18.597 1.00 94.25 126 ALA A C 1
ATOM 1039 O O . ALA A 1 126 ? 1.659 0.934 -17.770 1.00 94.25 126 ALA A O 1
ATOM 1040 N N . TRP A 1 127 ? -0.005 2.349 -18.310 1.00 94.25 127 TRP A N 1
ATOM 1041 C CA . TRP A 1 127 ? -0.677 2.302 -17.005 1.00 94.25 127 TRP A CA 1
ATOM 1042 C C . TRP A 1 127 ? -1.225 0.913 -16.695 1.00 94.25 127 TRP A C 1
ATOM 1044 O O . TRP A 1 127 ? -0.911 0.357 -15.647 1.00 94.25 127 TRP A O 1
ATOM 1054 N N . LYS A 1 128 ? -1.974 0.313 -17.628 1.00 94.62 128 LYS A N 1
ATOM 1055 C CA . LYS A 1 128 ? -2.503 -1.052 -17.463 1.00 94.62 128 LYS A CA 1
ATOM 1056 C C . LYS A 1 128 ? -1.387 -2.074 -17.253 1.00 94.62 128 LYS A C 1
ATOM 1058 O O . LYS A 1 128 ? -1.509 -2.959 -16.411 1.00 94.62 128 LYS A O 1
ATOM 1063 N N . ALA A 1 129 ? -0.286 -1.934 -17.992 1.00 96.06 129 ALA A N 1
ATOM 1064 C CA . ALA A 1 129 ? 0.887 -2.784 -17.828 1.00 96.06 129 ALA A CA 1
ATOM 1065 C C . ALA A 1 129 ? 1.544 -2.605 -16.449 1.00 96.06 129 ALA A C 1
ATOM 1067 O O . ALA A 1 129 ? 1.956 -3.592 -15.845 1.00 96.06 129 ALA A O 1
ATOM 1068 N N . LEU A 1 130 ? 1.623 -1.372 -15.932 1.00 96.56 130 LEU A N 1
ATOM 1069 C CA . LEU A 1 130 ? 2.147 -1.099 -14.592 1.00 96.56 130 LEU A CA 1
ATOM 1070 C C . LEU A 1 130 ? 1.239 -1.673 -13.495 1.00 96.56 130 LEU A C 1
ATOM 1072 O O . LEU A 1 130 ? 1.744 -2.254 -12.536 1.00 96.56 130 LEU A O 1
ATOM 1076 N N . GLU A 1 131 ? -0.081 -1.552 -13.648 1.00 95.38 131 GLU A N 1
ATOM 1077 C CA . GLU A 1 131 ? -1.061 -2.121 -12.719 1.00 95.38 131 GLU A CA 1
ATOM 1078 C C . GLU A 1 131 ? -0.945 -3.652 -12.657 1.00 95.38 131 GLU A C 1
ATOM 1080 O O . GLU A 1 131 ? -0.841 -4.227 -11.571 1.00 95.38 131 GLU A O 1
ATOM 1085 N N . GLU A 1 132 ? -0.898 -4.316 -13.817 1.00 96.12 132 GLU A N 1
ATOM 1086 C CA . GLU A 1 132 ? -0.715 -5.769 -13.893 1.00 96.12 132 GLU A CA 1
ATOM 1087 C C . GLU A 1 132 ? 0.628 -6.192 -13.288 1.00 96.12 132 GLU A C 1
ATOM 1089 O O . GLU A 1 132 ? 0.684 -7.130 -12.494 1.00 96.12 132 GLU A O 1
ATOM 1094 N N . LEU A 1 133 ? 1.708 -5.463 -13.581 1.00 96.50 133 LEU A N 1
ATOM 1095 C CA . LEU A 1 133 ? 3.018 -5.711 -12.982 1.00 96.50 133 LEU A CA 1
ATOM 1096 C C . LEU A 1 133 ? 2.968 -5.576 -11.453 1.00 96.50 133 LEU A C 1
ATOM 1098 O O . LEU A 1 133 ? 3.520 -6.423 -10.749 1.00 96.50 133 LEU A O 1
ATOM 1102 N N . GLY A 1 134 ? 2.266 -4.569 -10.926 1.00 96.06 134 GLY A N 1
ATOM 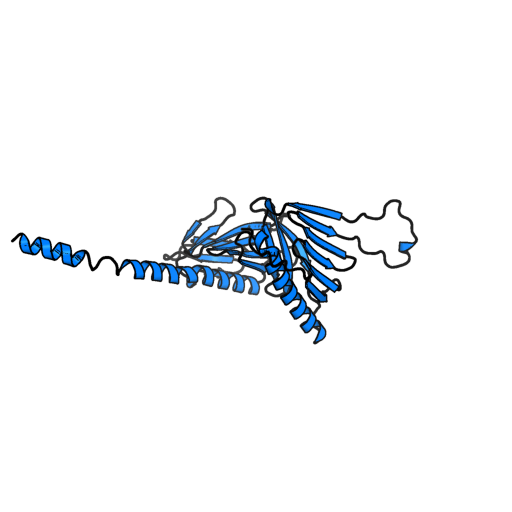1103 C CA . GLY A 1 134 ? 2.035 -4.396 -9.491 1.00 96.06 134 GLY A CA 1
ATOM 1104 C C . GLY A 1 134 ? 1.299 -5.583 -8.862 1.00 96.06 134 GLY A C 1
ATOM 1105 O O . GLY A 1 134 ? 1.729 -6.082 -7.818 1.00 96.06 134 GLY A O 1
ATOM 1106 N N . LYS A 1 135 ? 0.252 -6.097 -9.523 1.00 95.81 135 LYS A N 1
ATOM 1107 C CA . LYS A 1 135 ? -0.481 -7.305 -9.093 1.00 95.81 135 LYS A CA 1
ATOM 1108 C C . LYS A 1 135 ? 0.422 -8.538 -9.082 1.00 95.81 135 LYS A C 1
ATOM 1110 O O . LYS A 1 135 ? 0.438 -9.269 -8.092 1.00 95.81 135 LYS A O 1
ATOM 1115 N N . ARG A 1 136 ? 1.220 -8.744 -10.136 1.00 97.00 136 ARG A N 1
ATOM 1116 C CA . ARG A 1 136 ? 2.173 -9.866 -10.241 1.00 97.00 136 ARG A CA 1
ATOM 1117 C C . ARG A 1 136 ? 3.258 -9.796 -9.177 1.00 97.00 136 ARG A C 1
ATOM 1119 O O . ARG A 1 136 ? 3.541 -10.801 -8.529 1.00 97.00 136 ARG A O 1
ATOM 1126 N N . LEU A 1 137 ? 3.820 -8.610 -8.956 1.00 96.25 137 LEU A N 1
ATOM 1127 C CA . LEU A 1 137 ? 4.811 -8.379 -7.912 1.00 96.25 137 LEU A CA 1
ATOM 1128 C C . LEU A 1 137 ? 4.220 -8.643 -6.523 1.00 96.25 137 LEU A C 1
ATOM 1130 O O . LEU A 1 137 ? 4.840 -9.350 -5.730 1.00 96.25 137 LEU A O 1
ATOM 1134 N N . SER A 1 138 ? 3.019 -8.129 -6.239 1.00 96.06 138 SER A N 1
ATOM 1135 C CA . SER A 1 138 ? 2.313 -8.386 -4.978 1.00 96.06 138 SER A CA 1
ATOM 1136 C C . SER A 1 138 ? 2.083 -9.885 -4.756 1.00 96.06 138 SER A C 1
ATOM 1138 O O . SER A 1 138 ? 2.489 -10.425 -3.728 1.00 96.06 138 SER A O 1
ATOM 1140 N N . ALA A 1 139 ? 1.567 -10.603 -5.759 1.00 95.38 139 ALA A N 1
ATOM 1141 C CA . ALA A 1 139 ? 1.369 -12.050 -5.683 1.00 95.38 139 ALA A CA 1
ATOM 1142 C C . ALA A 1 139 ? 2.683 -12.812 -5.418 1.00 95.38 139 ALA A C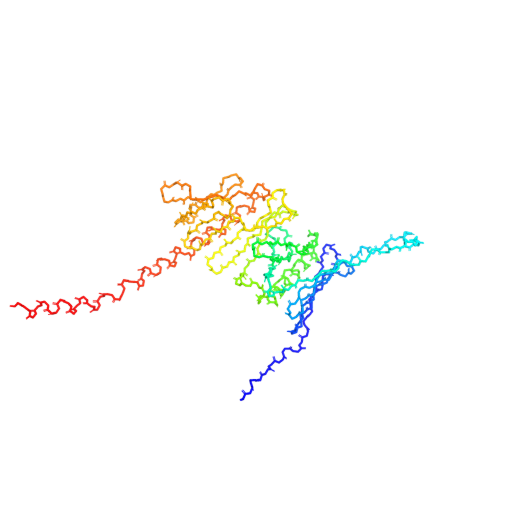 1
ATOM 1144 O O . ALA A 1 139 ? 2.750 -13.627 -4.493 1.00 95.38 139 ALA A O 1
ATOM 1145 N N . ALA A 1 140 ? 3.748 -12.498 -6.165 1.00 95.12 140 ALA A N 1
ATOM 1146 C CA . ALA A 1 140 ? 5.059 -13.139 -6.033 1.00 95.12 140 ALA A CA 1
ATOM 1147 C C . ALA A 1 140 ? 5.740 -12.870 -4.677 1.00 95.12 140 ALA A C 1
ATOM 1149 O O . ALA A 1 140 ? 6.587 -13.649 -4.234 1.00 95.12 140 ALA A O 1
ATOM 1150 N N . THR A 1 141 ? 5.371 -11.776 -4.008 1.00 94.50 141 THR A N 1
ATOM 1151 C CA . THR A 1 141 ? 5.967 -11.339 -2.736 1.00 94.50 141 THR A CA 1
ATOM 1152 C C . THR A 1 141 ? 5.041 -11.489 -1.530 1.00 94.50 141 THR A C 1
ATOM 1154 O O . THR A 1 141 ? 5.463 -11.215 -0.408 1.00 94.50 141 THR A O 1
ATOM 1157 N N . SER A 1 142 ? 3.827 -12.007 -1.730 1.00 94.62 142 SER A N 1
ATOM 1158 C CA . SER A 1 142 ? 2.767 -12.142 -0.719 1.00 94.62 142 SER A CA 1
ATOM 1159 C C . SER A 1 142 ? 3.213 -12.832 0.575 1.00 94.62 142 SER A C 1
ATOM 1161 O O . SER A 1 142 ? 2.873 -12.384 1.667 1.00 94.62 142 SER A O 1
ATOM 1163 N N . LYS A 1 143 ? 4.066 -13.861 0.490 1.00 93.75 143 LYS A N 1
ATOM 1164 C CA . LYS A 1 143 ? 4.631 -14.546 1.671 1.00 93.75 143 LYS A CA 1
ATOM 1165 C C . LYS A 1 143 ? 5.442 -13.635 2.605 1.00 93.75 143 LYS A C 1
ATOM 1167 O O . LYS A 1 143 ? 5.618 -13.966 3.771 1.00 93.75 143 LYS A O 1
ATOM 1172 N N . TYR A 1 144 ? 5.941 -12.500 2.112 1.00 95.19 144 TYR A N 1
ATOM 1173 C CA . TYR A 1 144 ? 6.685 -11.513 2.899 1.00 95.19 144 TYR A CA 1
ATOM 1174 C C . TYR A 1 144 ? 5.794 -10.375 3.426 1.00 95.19 144 TYR A C 1
ATOM 1176 O O . TYR A 1 144 ? 6.280 -9.511 4.157 1.00 95.19 144 TYR A O 1
ATOM 1184 N N . ALA A 1 145 ? 4.501 -10.368 3.087 1.00 94.50 145 ALA A N 1
ATOM 1185 C CA . ALA A 1 145 ? 3.550 -9.334 3.491 1.00 94.50 145 ALA A CA 1
ATOM 1186 C C . ALA A 1 145 ? 2.996 -9.528 4.918 1.00 94.50 145 ALA A C 1
ATOM 1188 O O . ALA A 1 145 ? 2.371 -8.612 5.447 1.00 94.50 145 ALA A O 1
ATOM 1189 N N . ARG A 1 146 ? 3.259 -10.674 5.574 1.00 91.44 146 ARG A N 1
ATOM 1190 C CA . ARG A 1 146 ? 2.834 -11.005 6.956 1.00 91.44 146 ARG A CA 1
ATOM 1191 C C . ARG A 1 146 ? 1.393 -10.563 7.250 1.00 91.44 146 ARG A C 1
ATOM 1193 O O . ARG A 1 146 ? 1.179 -9.613 8.006 1.00 91.44 146 ARG A O 1
ATOM 1200 N N . ASP A 1 147 ? 0.446 -11.215 6.582 1.00 92.81 147 ASP A N 1
ATOM 1201 C CA . ASP A 1 147 ? -1.010 -11.027 6.705 1.00 92.81 147 ASP A CA 1
ATOM 1202 C C . ASP A 1 147 ? -1.586 -9.722 6.137 1.00 92.81 147 ASP A C 1
ATOM 1204 O O . ASP A 1 147 ? -2.806 -9.539 6.148 1.00 92.81 147 ASP A O 1
ATOM 1208 N N . ALA A 1 148 ? -0.747 -8.818 5.621 1.00 95.31 148 ALA A N 1
ATOM 1209 C CA . ALA A 1 148 ? -1.236 -7.655 4.895 1.00 95.31 148 ALA A CA 1
ATOM 1210 C C . ALA A 1 148 ? -1.895 -8.100 3.583 1.00 95.31 148 ALA A C 1
ATOM 1212 O O . ALA A 1 148 ? -1.283 -8.794 2.769 1.00 95.31 148 ALA A O 1
ATOM 1213 N N . LEU A 1 149 ? -3.141 -7.680 3.388 1.00 94.81 149 LEU A N 1
ATOM 1214 C CA . LEU A 1 149 ? -3.951 -8.015 2.221 1.00 94.81 149 LEU A CA 1
ATOM 1215 C C . LEU A 1 149 ? -3.753 -6.984 1.114 1.00 94.81 149 LEU A C 1
ATOM 1217 O O . LEU A 1 149 ? -3.473 -7.327 -0.032 1.00 94.81 149 LEU A O 1
ATOM 1221 N N . VAL A 1 150 ? -3.893 -5.708 1.470 1.00 95.75 150 VAL A N 1
ATOM 1222 C CA . VAL A 1 150 ? -3.830 -4.587 0.531 1.00 95.75 150 VAL A CA 1
ATOM 1223 C C . VAL A 1 150 ? -3.101 -3.434 1.193 1.00 95.75 150 VAL A C 1
ATOM 1225 O O . VAL A 1 150 ? -3.392 -3.081 2.332 1.00 95.75 150 VAL A O 1
ATOM 1228 N N . ALA A 1 151 ? -2.190 -2.802 0.462 1.00 97.38 151 ALA A N 1
ATOM 1229 C CA . ALA A 1 151 ? -1.562 -1.560 0.878 1.00 97.38 151 ALA A CA 1
ATOM 1230 C C . ALA A 1 151 ? -1.893 -0.459 -0.137 1.00 97.38 151 ALA A C 1
ATOM 1232 O O . ALA A 1 151 ? -1.760 -0.646 -1.347 1.00 97.38 151 ALA A O 1
ATOM 1233 N N . THR A 1 152 ? -2.349 0.695 0.343 1.00 97.12 152 THR A N 1
ATOM 1234 C CA . THR A 1 152 ? -2.733 1.828 -0.507 1.00 97.12 152 THR A CA 1
ATOM 1235 C C . THR A 1 152 ? -2.102 3.099 0.012 1.00 97.12 152 THR A C 1
ATOM 1237 O O . THR A 1 152 ? -2.124 3.382 1.210 1.00 97.12 152 THR A O 1
ATOM 1240 N N . GLU A 1 153 ? -1.540 3.875 -0.902 1.00 96.00 153 GLU A N 1
ATOM 1241 C CA . GLU A 1 153 ? -0.841 5.099 -0.562 1.00 96.00 153 GLU A CA 1
ATOM 1242 C C . GLU A 1 153 ? -1.657 6.349 -0.910 1.00 96.00 153 GLU A C 1
ATOM 1244 O O . GLU A 1 153 ? -2.202 6.481 -2.006 1.00 96.00 153 GLU A O 1
ATOM 1249 N N . TYR A 1 154 ? -1.690 7.296 0.020 1.00 95.25 154 TYR A N 1
ATOM 1250 C CA . TYR A 1 154 ? -2.420 8.554 -0.083 1.00 95.25 154 TYR A CA 1
ATOM 1251 C C . TYR A 1 154 ? -1.472 9.737 0.090 1.00 95.25 154 TYR A C 1
ATOM 1253 O O . TYR A 1 154 ? -0.542 9.676 0.900 1.00 95.25 154 TYR A O 1
ATOM 1261 N N . GLY A 1 155 ? -1.736 10.841 -0.609 1.00 91.00 155 GLY A N 1
ATOM 1262 C CA . GLY A 1 155 ? -0.845 12.002 -0.645 1.00 91.00 155 GLY A CA 1
ATOM 1263 C C . GLY A 1 155 ? 0.256 11.897 -1.707 1.00 91.00 155 GLY A C 1
ATOM 1264 O O . GLY A 1 155 ? 0.214 11.050 -2.596 1.00 91.00 155 GLY A O 1
ATOM 1265 N N . LYS A 1 156 ? 1.239 12.808 -1.651 1.00 85.69 156 LYS A N 1
ATOM 1266 C CA . LYS A 1 156 ? 2.288 12.937 -2.678 1.00 85.69 156 LYS A CA 1
ATOM 1267 C C . LYS A 1 156 ? 3.678 13.110 -2.072 1.00 85.69 156 LYS A C 1
ATOM 1269 O O . LYS A 1 156 ? 3.867 13.770 -1.048 1.00 85.69 156 LYS A O 1
ATOM 1274 N N . GLY A 1 157 ? 4.673 12.554 -2.761 1.00 81.94 157 GLY A N 1
ATOM 1275 C CA . GLY A 1 157 ? 6.085 12.705 -2.421 1.00 81.94 157 GLY A CA 1
ATOM 1276 C C . GLY A 1 157 ? 6.402 12.234 -1.003 1.00 81.94 157 GLY A C 1
ATOM 1277 O O . GLY A 1 157 ? 6.162 11.087 -0.639 1.00 81.94 157 GLY A O 1
ATOM 1278 N N . ALA A 1 158 ? 6.967 13.129 -0.195 1.00 78.25 158 ALA A N 1
ATOM 1279 C CA . ALA A 1 158 ? 7.378 12.817 1.171 1.00 78.25 158 ALA A CA 1
ATOM 1280 C C . ALA A 1 158 ? 6.229 12.916 2.196 1.00 78.25 158 ALA A C 1
ATOM 1282 O O . ALA A 1 158 ? 6.421 12.570 3.363 1.00 78.25 158 ALA A O 1
ATOM 1283 N N . HIS A 1 159 ? 5.066 13.407 1.763 1.00 83.94 159 HIS A N 1
ATOM 1284 C CA . HIS A 1 159 ? 3.877 13.658 2.567 1.00 83.94 159 HIS A CA 1
ATOM 1285 C C . HIS A 1 159 ? 2.807 12.627 2.239 1.00 83.94 159 HIS A C 1
ATOM 1287 O O . HIS A 1 159 ? 1.795 12.920 1.601 1.00 83.94 159 HIS A O 1
ATOM 1293 N N . THR A 1 160 ? 3.072 11.393 2.647 1.00 90.06 160 THR A N 1
ATOM 1294 C CA . THR A 1 160 ? 2.235 10.248 2.307 1.00 90.06 160 THR A CA 1
ATOM 1295 C C . THR A 1 160 ? 1.761 9.521 3.555 1.00 90.06 160 THR A C 1
ATOM 1297 O O . THR A 1 160 ? 2.442 9.500 4.589 1.00 90.06 160 THR A O 1
ATOM 1300 N N . ALA A 1 161 ? 0.563 8.959 3.458 1.00 94.44 161 ALA A N 1
ATOM 1301 C CA . ALA A 1 161 ? 0.016 8.004 4.404 1.00 94.44 161 ALA A CA 1
ATOM 1302 C C . ALA A 1 161 ? -0.176 6.676 3.670 1.00 94.44 161 ALA A C 1
ATOM 1304 O O . ALA A 1 161 ? -0.769 6.635 2.596 1.00 94.44 161 ALA A O 1
ATOM 1305 N N . LEU A 1 162 ? 0.348 5.604 4.243 1.00 96.69 162 LEU A N 1
ATOM 1306 C CA . LEU A 1 162 ? 0.146 4.242 3.784 1.00 96.69 162 LEU A CA 1
ATOM 1307 C C . LEU A 1 162 ? -0.952 3.626 4.652 1.00 96.69 162 LEU A C 1
ATOM 1309 O O . LEU A 1 162 ? -0.797 3.551 5.868 1.00 96.69 162 LEU A O 1
ATOM 1313 N N . VAL A 1 163 ? -2.058 3.215 4.042 1.00 97.75 163 VAL A N 1
ATOM 1314 C CA . VAL A 1 163 ? -3.100 2.435 4.717 1.00 97.75 163 VAL A CA 1
ATOM 1315 C C . VAL A 1 163 ? -2.923 0.981 4.319 1.00 97.75 163 VAL A C 1
ATOM 1317 O O . VAL A 1 163 ? -2.885 0.668 3.129 1.00 97.75 163 VAL A O 1
ATOM 1320 N N . VAL A 1 164 ? -2.784 0.115 5.313 1.00 97.94 164 VAL A N 1
ATOM 1321 C CA . VAL A 1 164 ? -2.600 -1.324 5.134 1.00 97.94 164 VAL A CA 1
ATOM 1322 C C . VAL A 1 164 ? -3.810 -2.028 5.719 1.00 97.94 164 VAL A C 1
ATOM 1324 O O . VAL A 1 164 ? -4.088 -1.872 6.906 1.00 97.94 164 VAL A O 1
ATOM 1327 N N . ASP A 1 165 ? -4.514 -2.792 4.896 1.00 96.69 165 ASP A N 1
ATOM 1328 C CA . ASP A 1 165 ? -5.588 -3.657 5.365 1.00 96.69 165 ASP A CA 1
ATOM 1329 C C . ASP A 1 165 ? -5.040 -5.032 5.705 1.00 96.69 165 ASP A C 1
ATOM 1331 O O . ASP A 1 165 ? -4.304 -5.653 4.934 1.00 96.69 165 ASP A O 1
ATOM 1335 N N . TYR A 1 166 ? -5.481 -5.515 6.851 1.00 95.31 166 TYR A N 1
ATOM 1336 C CA . TYR A 1 166 ? -5.342 -6.877 7.320 1.00 95.31 166 TYR A CA 1
ATOM 1337 C C . TYR A 1 166 ? -6.732 -7.500 7.401 1.00 95.31 166 TYR A C 1
ATOM 1339 O O . TYR A 1 166 ? -7.752 -6.815 7.331 1.00 95.31 166 TYR A O 1
ATOM 1347 N N . LYS A 1 167 ? -6.785 -8.810 7.641 1.00 91.38 167 LYS A N 1
ATOM 1348 C CA . LYS A 1 167 ? -8.050 -9.553 7.759 1.00 91.38 167 LYS A CA 1
ATOM 1349 C C . LYS A 1 167 ? -9.049 -8.946 8.761 1.00 91.38 167 LYS A C 1
ATOM 1351 O O . LYS A 1 167 ? -10.258 -9.037 8.561 1.00 91.38 167 LYS A O 1
ATOM 1356 N N . HIS A 1 168 ? -8.552 -8.354 9.847 1.00 90.38 168 HIS A N 1
ATOM 1357 C CA . HIS A 1 168 ? -9.380 -7.903 10.973 1.00 90.38 168 HIS A CA 1
ATOM 1358 C C . HIS A 1 168 ? -9.237 -6.419 11.314 1.00 90.38 168 HIS A C 1
ATOM 1360 O O . HIS A 1 168 ? -9.891 -5.955 12.247 1.00 90.38 168 HIS A O 1
ATOM 1366 N N . HIS A 1 169 ? -8.360 -5.683 10.635 1.00 95.31 169 HIS A N 1
ATOM 1367 C CA . HIS A 1 169 ? -8.151 -4.266 10.909 1.00 95.31 169 HIS A CA 1
ATOM 1368 C C . HIS A 1 169 ? -7.459 -3.565 9.742 1.00 95.31 169 HIS A C 1
ATOM 1370 O O . HIS A 1 169 ? -6.772 -4.202 8.948 1.00 95.31 169 HIS A O 1
ATOM 1376 N N . SER A 1 170 ? -7.585 -2.246 9.695 1.00 97.06 170 SER A N 1
ATOM 1377 C CA . SER A 1 170 ? -6.798 -1.366 8.837 1.00 97.06 170 SER A CA 1
ATOM 1378 C C . SER A 1 170 ? -5.841 -0.550 9.702 1.00 97.06 170 SER A C 1
ATOM 1380 O O . SER A 1 170 ? -6.237 0.010 10.726 1.00 97.06 170 SER A O 1
ATOM 1382 N N . GLN A 1 171 ? -4.581 -0.455 9.290 1.00 97.50 171 GLN A N 1
ATOM 1383 C CA . GLN A 1 171 ? -3.548 0.328 9.963 1.00 97.50 171 GLN A CA 1
ATOM 1384 C C . GLN A 1 171 ? -3.127 1.506 9.087 1.00 97.50 171 GLN A C 1
ATOM 1386 O O . GLN A 1 171 ? -2.909 1.364 7.885 1.00 97.50 171 GLN A O 1
ATOM 1391 N N . VAL A 1 172 ? -2.959 2.674 9.701 1.00 97.25 172 VAL A N 1
ATOM 1392 C CA . VAL A 1 172 ? -2.403 3.864 9.055 1.00 97.25 172 VAL A CA 1
ATOM 1393 C C . VAL A 1 172 ? -0.966 4.036 9.485 1.00 97.25 172 VAL A C 1
ATOM 1395 O O . VAL A 1 172 ? -0.670 4.236 10.663 1.00 97.25 172 VAL A O 1
ATOM 1398 N N . ILE A 1 173 ? -0.080 4.046 8.506 1.00 96.00 173 ILE A N 1
ATOM 1399 C CA . ILE A 1 173 ? 1.332 4.336 8.663 1.00 96.00 173 ILE A CA 1
ATOM 1400 C C . ILE A 1 173 ? 1.574 5.694 8.013 1.00 96.00 173 ILE A C 1
ATOM 1402 O O . ILE A 1 173 ? 1.350 5.892 6.822 1.00 96.00 173 ILE A O 1
ATOM 1406 N N . ALA A 1 174 ? 2.036 6.662 8.791 1.00 93.25 174 ALA A N 1
ATOM 1407 C CA . ALA A 1 174 ? 2.215 8.020 8.305 1.00 93.25 174 ALA A CA 1
ATOM 1408 C C . ALA A 1 174 ? 3.565 8.580 8.734 1.00 93.25 174 ALA A C 1
ATOM 1410 O O . ALA A 1 174 ? 4.122 8.209 9.772 1.00 93.25 174 ALA A O 1
ATOM 1411 N N . ARG A 1 175 ? 4.090 9.512 7.939 1.00 85.88 175 ARG A N 1
ATOM 1412 C CA . ARG A 1 175 ? 5.305 10.246 8.285 1.00 85.88 175 ARG A CA 1
ATOM 1413 C C . ARG A 1 175 ? 4.956 11.482 9.110 1.00 85.88 175 ARG A C 1
ATOM 1415 O O . ARG A 1 175 ? 4.254 12.360 8.614 1.00 85.88 175 ARG A O 1
ATOM 1422 N N . PRO A 1 176 ? 5.451 11.614 10.349 1.00 73.00 176 PRO A N 1
ATOM 1423 C CA . PRO A 1 176 ? 5.373 12.882 11.065 1.00 73.00 176 PRO A CA 1
ATOM 1424 C C . PRO A 1 176 ? 6.139 13.975 10.301 1.00 73.00 176 PRO A C 1
ATOM 1426 O O . PRO A 1 176 ? 7.225 13.705 9.795 1.00 73.00 176 PRO A O 1
ATOM 1429 N N . VAL A 1 177 ? 5.609 15.204 10.275 1.00 67.06 177 VAL A N 1
ATOM 1430 C CA . VAL A 1 177 ? 6.085 16.360 9.470 1.00 67.06 177 VAL A CA 1
ATOM 1431 C C . VAL A 1 177 ? 7.597 16.639 9.578 1.00 67.06 177 VAL A C 1
ATOM 1433 O O . VAL A 1 177 ? 8.183 17.190 8.653 1.00 67.06 177 VAL A O 1
ATOM 1436 N N . PHE A 1 178 ? 8.259 16.186 10.646 1.00 69.19 178 PHE A N 1
ATOM 1437 C CA . PHE A 1 178 ? 9.683 16.432 10.911 1.00 69.19 178 PHE A CA 1
ATOM 1438 C C . PHE A 1 178 ? 10.538 15.172 11.104 1.00 69.19 178 PHE A C 1
ATOM 1440 O O . PHE A 1 178 ? 11.677 15.266 11.552 1.00 69.19 178 PHE A O 1
ATOM 1447 N N . ARG A 1 179 ? 10.014 13.975 10.823 1.00 69.06 179 ARG A N 1
ATOM 1448 C CA . ARG A 1 179 ? 10.778 12.723 10.982 1.00 69.06 179 ARG A CA 1
ATOM 1449 C C . ARG A 1 179 ? 11.103 12.116 9.636 1.00 69.06 179 ARG A C 1
ATOM 1451 O O . ARG A 1 179 ? 10.385 12.328 8.675 1.00 69.06 179 ARG A O 1
ATOM 1458 N N . GLU A 1 180 ? 12.176 11.343 9.541 1.00 70.69 180 GLU A N 1
ATOM 1459 C CA . GLU A 1 180 ? 12.540 10.663 8.289 1.00 70.69 180 GLU A CA 1
ATOM 1460 C C . GLU A 1 180 ? 11.713 9.402 8.021 1.00 70.69 180 GLU A C 1
ATOM 1462 O O . GLU A 1 180 ? 11.627 8.969 6.877 1.00 70.69 180 GLU A O 1
ATOM 1467 N N . ARG A 1 181 ? 11.116 8.809 9.061 1.00 84.94 181 ARG A N 1
ATOM 1468 C CA . ARG A 1 181 ? 10.542 7.461 8.999 1.00 84.94 181 ARG A CA 1
ATOM 1469 C C . ARG A 1 181 ? 9.029 7.472 9.149 1.00 84.94 181 ARG A C 1
ATOM 1471 O O . ARG A 1 181 ? 8.483 8.259 9.929 1.00 84.94 181 ARG A O 1
ATOM 1478 N N . HIS A 1 182 ? 8.385 6.569 8.423 1.00 92.06 182 HIS A N 1
ATOM 1479 C CA . HIS A 1 182 ? 6.961 6.295 8.532 1.00 92.06 182 HIS A CA 1
ATOM 1480 C C . HIS A 1 182 ? 6.738 5.325 9.691 1.00 92.06 182 HIS A C 1
ATOM 1482 O O . HIS A 1 182 ? 7.458 4.337 9.827 1.00 92.06 182 HIS A O 1
ATOM 1488 N N . ILE A 1 183 ? 5.772 5.641 10.546 1.00 93.31 183 ILE A N 1
ATOM 1489 C CA . ILE A 1 183 ? 5.412 4.821 11.707 1.00 93.31 183 ILE A CA 1
ATOM 1490 C C . ILE A 1 183 ? 3.898 4.601 11.713 1.00 93.31 183 ILE A C 1
ATOM 1492 O O . ILE A 1 183 ? 3.179 5.473 11.210 1.00 93.31 183 ILE A O 1
ATOM 1496 N N . PRO A 1 184 ? 3.397 3.495 12.279 1.00 94.62 184 PRO A N 1
ATOM 1497 C CA . PRO A 1 184 ? 1.993 3.348 12.612 1.00 94.62 184 PRO A CA 1
ATOM 1498 C C . PRO A 1 184 ? 1.525 4.519 13.475 1.00 94.62 184 PRO A C 1
ATOM 1500 O O . PRO A 1 184 ? 2.202 4.946 14.413 1.00 94.62 184 PRO A O 1
ATOM 1503 N N . VAL A 1 185 ? 0.379 5.083 13.119 1.00 94.44 185 VAL A N 1
ATOM 1504 C CA . VAL A 1 185 ? -0.226 6.212 13.834 1.00 94.44 185 VAL A CA 1
ATOM 1505 C C . VAL A 1 185 ? -1.650 5.918 14.269 1.00 94.44 185 VAL A C 1
ATOM 1507 O O . VAL A 1 185 ? -2.147 6.589 15.170 1.00 94.44 185 VAL A O 1
ATOM 1510 N N . PHE A 1 186 ? -2.304 4.945 13.637 1.00 96.19 186 PHE A N 1
ATOM 1511 C CA . PHE A 1 186 ? -3.711 4.668 13.867 1.00 96.19 186 PHE A CA 1
ATOM 1512 C C . PHE A 1 186 ? -4.082 3.254 13.429 1.00 96.19 186 PHE A C 1
ATOM 1514 O O . PHE A 1 186 ? -3.546 2.771 12.433 1.00 96.19 186 PHE A O 1
ATOM 1521 N N . GLU A 1 187 ? -5.026 2.637 14.128 1.00 97.00 187 GLU A N 1
ATOM 1522 C CA . GLU A 1 187 ? -5.636 1.354 13.770 1.00 97.00 187 GLU A CA 1
ATOM 1523 C C . GLU A 1 187 ? -7.156 1.432 13.909 1.00 97.00 187 GLU A C 1
ATOM 1525 O O . GLU A 1 187 ? -7.678 2.025 14.857 1.00 97.00 187 GLU A O 1
ATOM 1530 N N . VAL A 1 188 ? -7.854 0.814 12.960 1.00 96.56 188 VAL A N 1
ATOM 1531 C CA . VAL A 1 188 ? -9.307 0.626 12.963 1.00 96.56 188 VAL A CA 1
ATOM 1532 C C . VAL A 1 188 ? -9.563 -0.863 12.830 1.00 96.56 188 VAL A C 1
ATOM 1534 O O . VAL A 1 188 ? -9.246 -1.453 11.801 1.00 96.56 188 VAL A O 1
ATOM 1537 N N . HIS A 1 189 ? -10.097 -1.484 13.870 1.00 95.25 189 HIS A N 1
ATOM 1538 C CA . HIS A 1 189 ? -10.469 -2.890 13.847 1.00 95.25 189 HIS A CA 1
ATOM 1539 C C . HIS A 1 189 ? -11.871 -3.064 13.289 1.00 95.25 189 HIS A C 1
ATOM 1541 O O . HIS A 1 189 ? -12.714 -2.178 13.428 1.00 95.25 189 HIS A O 1
ATOM 1547 N N . GLY A 1 190 ? -12.116 -4.250 12.731 1.00 90.94 190 GLY A N 1
ATOM 1548 C CA . GLY A 1 190 ? -13.443 -4.660 12.305 1.00 90.94 190 GLY A CA 1
ATOM 1549 C C . GLY A 1 190 ? -14.462 -4.427 13.411 1.00 90.94 190 GLY A C 1
ATOM 1550 O O . GLY A 1 190 ? -15.448 -3.750 13.179 1.00 90.94 190 GLY A O 1
ATOM 1551 N N . SER A 1 191 ? -14.161 -4.874 14.637 1.00 89.00 191 SER A N 1
ATOM 1552 C CA . SER A 1 191 ? -15.020 -4.776 15.831 1.00 89.00 191 SER A CA 1
ATOM 1553 C C . SER A 1 191 ? -15.405 -3.354 16.278 1.00 89.00 191 SER A C 1
ATOM 1555 O O . SER A 1 191 ? -15.877 -3.167 17.396 1.00 89.00 191 SER A O 1
ATOM 1557 N N . GLY A 1 192 ? -15.104 -2.324 15.487 1.00 90.38 192 GLY A N 1
ATOM 1558 C CA . GLY A 1 192 ? -15.312 -0.928 15.846 1.00 90.38 192 GLY A CA 1
ATOM 1559 C C . GLY A 1 192 ? -14.246 -0.376 16.788 1.00 90.38 192 GLY A C 1
ATOM 1560 O O . GLY A 1 192 ? -14.211 0.829 17.038 1.00 90.38 192 GLY A O 1
ATOM 1561 N N . LYS A 1 193 ? -13.340 -1.212 17.316 1.00 94.19 193 LYS A N 1
ATOM 1562 C CA . LYS A 1 193 ? -12.244 -0.732 18.164 1.00 94.19 193 LYS A CA 1
ATOM 1563 C C . LYS A 1 193 ? -11.305 0.150 17.343 1.00 94.19 193 LYS A C 1
ATOM 1565 O O . LYS A 1 193 ? -10.748 -0.286 16.338 1.00 94.19 193 LYS A O 1
ATOM 1570 N N . VAL A 1 194 ? -11.074 1.369 17.810 1.00 94.94 194 VAL A N 1
ATOM 1571 C CA . VAL A 1 194 ? -10.149 2.323 17.193 1.00 94.94 194 VAL A CA 1
ATOM 1572 C C . VAL A 1 194 ? -9.032 2.665 18.161 1.00 94.94 194 VAL A C 1
ATOM 1574 O O . VAL A 1 194 ? -9.267 2.829 19.360 1.00 94.94 194 VAL A O 1
ATOM 1577 N N . LYS A 1 195 ? -7.803 2.755 17.650 1.00 94.94 195 LYS A N 1
ATOM 1578 C CA . LYS A 1 195 ? -6.614 3.030 18.460 1.00 94.94 195 LYS A CA 1
ATOM 1579 C C . LYS A 1 195 ? -5.763 4.113 17.825 1.00 94.94 195 LYS A C 1
ATOM 1581 O O . LYS A 1 195 ? -5.302 3.975 16.692 1.00 94.94 195 LYS A O 1
ATOM 1586 N N . ASN A 1 196 ? -5.485 5.165 18.585 1.00 92.44 196 ASN A N 1
ATOM 1587 C CA . ASN A 1 196 ? -4.441 6.117 18.247 1.00 92.44 196 ASN A CA 1
ATOM 1588 C C . ASN A 1 196 ? -3.103 5.602 18.789 1.00 92.44 196 ASN A C 1
ATOM 1590 O O . ASN A 1 196 ? -2.918 5.493 19.998 1.00 92.44 196 ASN A O 1
ATOM 1594 N N . LEU A 1 197 ? -2.160 5.306 17.897 1.00 90.94 197 LEU A N 1
ATOM 1595 C CA . LEU A 1 197 ? -0.864 4.728 18.269 1.00 90.94 197 LEU A CA 1
ATOM 1596 C C . LEU A 1 197 ? 0.172 5.792 18.666 1.00 90.94 197 LEU A C 1
ATOM 1598 O O . LEU A 1 197 ? 1.305 5.468 19.025 1.00 90.94 197 LEU A O 1
ATOM 1602 N N . LYS A 1 198 ? -0.184 7.081 18.600 1.00 82.50 198 LYS A N 1
ATOM 1603 C CA . LYS A 1 198 ? 0.681 8.182 19.035 1.00 82.50 198 LYS A CA 1
ATOM 1604 C C . LYS A 1 198 ? 0.359 8.613 20.469 1.00 82.50 198 LYS A C 1
ATOM 1606 O O . LYS A 1 198 ? -0.768 8.975 20.786 1.00 82.50 198 LYS A O 1
ATOM 1611 N N . GLY A 1 199 ? 1.398 8.723 21.300 1.00 72.19 199 GLY A N 1
ATOM 1612 C CA . GLY A 1 199 ? 1.311 9.312 22.644 1.00 72.19 199 GLY A CA 1
ATOM 1613 C C . GLY A 1 199 ? 0.708 8.365 23.687 1.00 72.19 199 GLY A C 1
ATOM 1614 O O . GLY A 1 199 ? 0.947 7.163 23.636 1.00 72.19 199 GLY A O 1
ATOM 1615 N N . LYS A 1 200 ? -0.056 8.905 24.650 1.00 71.44 200 LYS A N 1
ATOM 1616 C CA . LYS A 1 200 ? -0.873 8.112 25.590 1.00 71.44 200 LYS A CA 1
ATOM 1617 C C . LYS A 1 200 ? -2.109 7.599 24.842 1.00 71.44 200 LYS A C 1
ATOM 1619 O O . LYS A 1 200 ? -3.179 8.179 24.996 1.00 71.44 200 LYS A O 1
ATOM 1624 N N . GLY A 1 201 ? -1.894 6.634 23.948 1.00 68.44 201 GLY A N 1
ATOM 1625 C CA . GLY A 1 201 ? -2.836 6.216 22.911 1.00 68.44 201 GLY A CA 1
ATOM 1626 C C . GLY A 1 201 ? -4.286 6.198 23.379 1.00 68.44 201 GLY A C 1
ATOM 1627 O O . GLY A 1 201 ? -4.632 5.502 24.329 1.00 68.44 201 GLY A O 1
ATOM 1628 N N . GLN A 1 202 ? -5.117 7.014 22.733 1.00 79.62 202 GLN A N 1
ATOM 1629 C CA . GLN A 1 202 ? -6.557 6.972 22.942 1.00 79.62 202 GLN A CA 1
ATOM 1630 C C . GLN A 1 202 ? -7.090 5.731 22.238 1.00 79.62 202 GLN A C 1
ATOM 1632 O O . GLN A 1 202 ? -6.906 5.574 21.029 1.00 79.62 202 GLN A O 1
ATOM 1637 N N . GLU A 1 203 ? -7.725 4.857 23.006 1.00 89.81 203 GLU A N 1
ATOM 1638 C CA . GLU A 1 203 ? -8.528 3.764 22.481 1.00 89.81 203 GLU A CA 1
ATOM 1639 C C . GLU A 1 203 ? -10.001 4.095 22.705 1.00 89.81 203 GLU A C 1
ATOM 1641 O O . GLU A 1 203 ? -10.367 4.680 23.725 1.00 89.81 203 GLU A O 1
ATOM 1646 N N . GLY A 1 204 ? -10.843 3.715 21.755 1.00 89.94 204 GLY A N 1
ATOM 1647 C CA . GLY A 1 204 ? -12.282 3.893 21.871 1.00 89.94 204 GLY A CA 1
ATOM 1648 C C . GLY A 1 204 ? -13.041 2.890 21.017 1.00 89.94 204 GLY A C 1
ATOM 1649 O O . GLY A 1 204 ? -12.446 2.121 20.256 1.00 89.94 204 GLY A O 1
ATOM 1650 N N . LEU A 1 205 ? -14.361 2.902 21.163 1.00 91.56 205 LEU A N 1
ATOM 1651 C CA . LEU A 1 205 ? -15.267 2.040 20.418 1.00 91.56 205 LEU A CA 1
ATOM 1652 C C . LEU A 1 205 ? -16.121 2.889 19.472 1.00 91.56 205 LEU A C 1
ATOM 1654 O O . LEU A 1 205 ? -16.810 3.810 19.901 1.00 91.56 205 LEU A O 1
ATOM 1658 N N . CYS A 1 206 ? -16.059 2.569 18.186 1.00 90.69 206 CYS A N 1
ATOM 1659 C CA . CYS A 1 206 ? -16.856 3.157 17.121 1.00 90.69 206 CYS A CA 1
ATOM 1660 C C . CYS A 1 206 ? -17.878 2.113 16.666 1.00 90.69 206 CYS A C 1
ATOM 1662 O O . CYS A 1 206 ? -17.542 1.200 15.921 1.00 90.69 206 CYS A O 1
ATOM 1664 N N . VAL A 1 207 ? -19.118 2.231 17.135 1.00 85.31 207 VAL A N 1
ATOM 1665 C CA . VAL A 1 207 ? -20.155 1.197 16.950 1.00 85.31 207 VAL A CA 1
ATOM 1666 C C . VAL A 1 207 ? -20.799 1.180 15.562 1.00 85.31 207 VAL A C 1
ATOM 1668 O O . VAL A 1 207 ? -21.535 0.257 15.238 1.00 85.31 207 VAL A O 1
ATOM 1671 N N . SER A 1 208 ? -20.580 2.218 14.752 1.00 88.44 208 SER A N 1
ATOM 1672 C CA . SER A 1 208 ? -21.255 2.380 13.467 1.00 88.44 208 SER A CA 1
ATOM 1673 C C . SER A 1 208 ? -20.349 3.039 12.440 1.00 88.44 208 SER A C 1
ATOM 1675 O O . SER A 1 208 ? -19.592 3.962 12.752 1.00 88.44 208 SER A O 1
ATOM 1677 N N . ARG A 1 209 ? -20.500 2.636 11.174 1.00 90.19 209 ARG A N 1
ATOM 1678 C CA . ARG A 1 209 ? -19.866 3.295 10.028 1.00 90.19 209 ARG A CA 1
ATOM 1679 C C . ARG A 1 209 ? -20.246 4.778 9.913 1.00 90.19 209 ARG A C 1
ATOM 1681 O O . ARG A 1 209 ? -19.470 5.586 9.403 1.00 90.19 209 ARG A O 1
ATOM 1688 N N . TYR A 1 210 ? -21.430 5.170 10.387 1.00 91.44 210 TYR A N 1
ATOM 1689 C CA . TYR A 1 210 ? -21.887 6.564 10.327 1.00 91.44 210 TYR A CA 1
ATOM 1690 C C . TYR A 1 210 ? -21.189 7.457 11.359 1.00 91.44 210 TYR A C 1
ATOM 1692 O O . TYR A 1 210 ? -21.127 8.671 11.171 1.00 91.44 210 TYR A O 1
ATOM 1700 N N . SER A 1 211 ? -20.584 6.857 12.386 1.00 92.38 211 SER A N 1
ATOM 1701 C CA . SER A 1 211 ? -19.784 7.556 13.395 1.00 92.38 211 SER A CA 1
ATOM 1702 C C . SER A 1 211 ? -18.368 7.899 12.916 1.00 92.38 211 SER A C 1
ATOM 1704 O O . SER A 1 211 ? -17.622 8.565 13.634 1.00 92.38 211 SER A O 1
ATOM 1706 N N . VAL A 1 212 ? -17.983 7.469 11.707 1.00 96.00 212 VAL A N 1
ATOM 1707 C CA . VAL A 1 212 ? -16.719 7.855 11.071 1.00 96.00 212 VAL A CA 1
ATOM 1708 C C . VAL A 1 212 ? -16.952 9.091 10.204 1.00 96.00 212 VAL A C 1
ATOM 1710 O O . VAL A 1 212 ? -17.450 9.014 9.077 1.00 96.00 212 VAL A O 1
ATOM 1713 N N . THR A 1 213 ? -16.573 10.256 10.716 1.00 96.38 213 THR A N 1
ATOM 1714 C CA . THR A 1 213 ? -16.823 11.549 10.071 1.00 96.38 213 THR A CA 1
ATOM 1715 C C . THR A 1 213 ? -15.529 12.215 9.605 1.00 96.38 213 THR A C 1
ATOM 1717 O O . THR A 1 213 ? -14.428 11.902 10.058 1.00 96.38 213 THR A O 1
ATOM 1720 N N . LEU A 1 214 ? -15.645 13.134 8.642 1.00 96.38 214 LEU A N 1
ATOM 1721 C CA . LEU A 1 214 ? -14.531 13.963 8.180 1.00 96.38 214 LEU A CA 1
ATOM 1722 C C . LEU A 1 214 ? -14.759 15.399 8.655 1.00 96.38 214 LEU A C 1
ATOM 1724 O O . LEU A 1 214 ? -15.796 15.982 8.349 1.00 96.38 214 LEU A O 1
ATOM 1728 N N . SER A 1 215 ? -13.780 15.975 9.350 1.00 93.19 215 SER A N 1
ATOM 1729 C CA . SER A 1 215 ? -13.790 17.372 9.790 1.00 93.19 215 SER A CA 1
ATOM 1730 C C . SER A 1 215 ? -12.467 18.035 9.413 1.00 93.19 215 SER A C 1
ATOM 1732 O O . SER A 1 215 ? -11.436 17.815 10.048 1.00 93.19 215 SER A O 1
ATOM 1734 N N . GLY A 1 216 ? -12.474 18.805 8.321 1.00 93.44 216 GLY A N 1
ATOM 1735 C CA . GLY A 1 216 ? -11.282 19.473 7.793 1.00 93.44 216 GLY A CA 1
ATOM 1736 C C . GLY A 1 216 ? -10.160 18.498 7.413 1.00 93.44 216 GLY A C 1
ATOM 1737 O O . GLY A 1 216 ? -10.255 17.758 6.428 1.00 93.44 216 GLY A O 1
ATOM 1738 N N . ASP A 1 217 ? -9.074 18.522 8.185 1.00 93.75 217 ASP A N 1
ATOM 1739 C CA . ASP A 1 217 ? -7.903 17.656 8.026 1.00 93.75 217 ASP A CA 1
ATOM 1740 C C . ASP A 1 217 ? -7.922 16.394 8.902 1.00 93.75 217 ASP A C 1
ATOM 1742 O O . ASP A 1 217 ? -6.920 15.671 8.987 1.00 93.75 217 ASP A O 1
ATOM 1746 N N . ARG A 1 218 ? -9.061 16.117 9.543 1.00 95.00 218 ARG A N 1
ATOM 1747 C CA . ARG A 1 218 ? -9.204 15.054 10.535 1.00 95.00 218 ARG A CA 1
ATOM 1748 C C . ARG A 1 218 ? -10.290 14.068 10.155 1.00 95.00 218 ARG A C 1
ATOM 1750 O O . ARG A 1 218 ? -11.354 14.457 9.676 1.00 95.00 218 ARG A O 1
ATOM 1757 N N . ILE A 1 219 ? -10.021 12.798 10.421 1.00 96.50 219 ILE A N 1
ATOM 1758 C CA . ILE A 1 219 ? -11.022 11.734 10.413 1.00 96.50 219 ILE A CA 1
ATOM 1759 C C . ILE A 1 219 ? -11.353 11.439 11.873 1.00 96.50 219 ILE A C 1
ATOM 1761 O O . ILE A 1 219 ? -10.464 11.086 12.653 1.00 96.50 219 ILE A O 1
ATOM 1765 N N . ARG A 1 220 ? -12.610 11.657 12.246 1.00 95.56 220 ARG A N 1
ATOM 1766 C CA . ARG A 1 220 ? -13.110 11.542 13.614 1.00 95.56 220 ARG A CA 1
ATOM 1767 C C . ARG A 1 220 ? -13.939 10.270 13.747 1.00 95.56 220 ARG A C 1
ATOM 1769 O O . ARG A 1 220 ? -14.677 9.917 12.833 1.00 95.56 220 ARG A O 1
ATOM 1776 N N . PHE A 1 221 ? -13.792 9.613 14.889 1.00 95.50 221 PHE A N 1
ATOM 1777 C CA . PHE A 1 221 ? -14.555 8.435 15.275 1.00 95.50 221 PHE A CA 1
ATOM 1778 C C . PHE A 1 221 ? -15.324 8.771 16.545 1.00 95.50 221 PHE A C 1
ATOM 1780 O O . PHE A 1 221 ? -14.713 9.195 17.533 1.00 95.50 221 PHE A O 1
ATOM 1787 N N . ASP A 1 222 ? -16.637 8.594 16.508 1.00 94.19 222 ASP A N 1
ATOM 1788 C CA . ASP A 1 222 ? -17.544 8.913 17.609 1.00 94.19 222 ASP A CA 1
ATOM 1789 C C . ASP A 1 222 ? -18.146 7.652 18.247 1.00 94.19 222 ASP A C 1
ATOM 1791 O O . ASP A 1 222 ? -18.337 6.624 17.592 1.00 94.19 222 ASP A O 1
ATOM 1795 N N . GLN A 1 223 ? -18.416 7.731 19.548 1.00 91.44 223 GLN A N 1
ATOM 1796 C CA . GLN A 1 223 ? -19.123 6.707 20.317 1.00 91.44 223 GLN A CA 1
ATOM 1797 C C . GLN A 1 223 ? -20.646 6.849 20.147 1.00 91.44 223 GLN A C 1
ATOM 1799 O O . GLN A 1 223 ? -21.131 7.797 19.527 1.00 91.44 223 GLN A O 1
ATOM 1804 N N . VAL A 1 224 ? -21.409 5.914 20.728 1.00 86.88 224 VAL A N 1
ATOM 1805 C CA . VAL A 1 224 ? -22.888 5.916 20.717 1.00 86.88 224 VAL A CA 1
ATOM 1806 C C . VAL A 1 224 ? -23.459 7.211 21.301 1.00 86.88 224 VAL A C 1
ATOM 1808 O O . VAL A 1 224 ? -24.423 7.760 20.780 1.00 86.88 224 VAL A O 1
ATOM 1811 N N . ASP A 1 225 ? -22.848 7.715 22.372 1.00 89.56 225 ASP A N 1
ATOM 1812 C CA . ASP A 1 225 ? -23.272 8.927 23.081 1.00 89.56 225 ASP A CA 1
ATOM 1813 C C . ASP A 1 225 ? -22.851 10.232 22.371 1.00 89.56 225 ASP A C 1
ATOM 1815 O O . ASP A 1 225 ? -23.065 11.327 22.893 1.00 89.56 225 ASP A O 1
ATOM 1819 N N . GLY A 1 226 ? -22.230 10.133 21.188 1.00 88.31 226 GLY A N 1
ATOM 1820 C CA . GLY A 1 226 ? -21.702 11.262 20.421 1.00 88.31 226 GLY A CA 1
ATOM 1821 C C . GLY A 1 226 ? -20.371 11.817 20.943 1.00 88.31 226 GLY A C 1
ATOM 1822 O O . GLY A 1 226 ? -19.826 12.768 20.364 1.00 88.31 226 GLY A O 1
ATOM 1823 N N . SER A 1 227 ? -19.813 11.242 22.013 1.00 90.94 227 SER A N 1
ATOM 1824 C CA . SER A 1 227 ? -18.474 11.586 22.485 1.00 90.94 227 SER A CA 1
ATOM 1825 C C . SER A 1 227 ? -17.409 11.091 21.504 1.00 90.94 227 SER A C 1
ATOM 1827 O O . SER A 1 227 ? -17.587 10.124 20.764 1.00 90.94 227 SER A O 1
ATOM 1829 N N . ARG A 1 228 ? -16.263 11.773 21.469 1.00 92.75 228 ARG A N 1
ATOM 1830 C CA . ARG A 1 228 ? -15.179 11.429 20.544 1.00 92.75 228 ARG A CA 1
ATOM 1831 C C . ARG A 1 228 ? -14.398 10.219 21.062 1.00 92.75 228 ARG A C 1
ATOM 1833 O O . ARG A 1 228 ? -13.711 10.334 22.074 1.00 92.75 228 ARG A O 1
ATOM 1840 N N . ALA A 1 229 ? -14.431 9.114 20.321 1.00 92.44 229 ALA A N 1
ATOM 1841 C CA . ALA A 1 229 ? -13.641 7.912 20.585 1.00 92.44 229 ALA A CA 1
ATOM 1842 C C . ALA A 1 229 ? -12.164 8.115 20.216 1.00 92.44 229 ALA A C 1
ATOM 1844 O O . ALA A 1 229 ? -11.268 7.866 21.020 1.00 92.44 229 ALA A O 1
ATOM 1845 N N . ALA A 1 230 ? -11.906 8.585 18.994 1.00 94.25 230 ALA A N 1
ATOM 1846 C CA . ALA A 1 230 ? -10.557 8.802 18.485 1.00 94.25 230 ALA A CA 1
ATOM 1847 C C . ALA A 1 230 ? -10.545 9.791 17.312 1.00 94.25 230 ALA A C 1
ATOM 1849 O O . ALA A 1 230 ? -11.576 10.145 16.737 1.00 94.25 230 ALA A O 1
ATOM 1850 N N . GLU A 1 231 ? -9.349 10.247 16.947 1.00 94.19 231 GLU A N 1
ATOM 1851 C CA . GLU A 1 231 ? -9.152 11.188 15.850 1.00 94.19 231 GLU A CA 1
ATOM 1852 C C . GLU A 1 231 ? -7.819 10.933 15.145 1.00 94.19 231 GLU A C 1
ATOM 1854 O O . GLU A 1 231 ? -6.769 10.816 15.785 1.00 94.19 231 GLU A O 1
ATOM 1859 N N . LEU A 1 232 ? -7.869 10.875 13.816 1.00 93.94 232 LEU A N 1
ATOM 1860 C CA . LEU A 1 232 ? -6.713 10.755 12.942 1.00 93.94 232 LEU A CA 1
ATOM 1861 C C . LEU A 1 232 ? -6.487 12.075 12.206 1.00 93.94 232 LEU A C 1
ATOM 1863 O O . LEU A 1 232 ? -7.317 12.509 11.4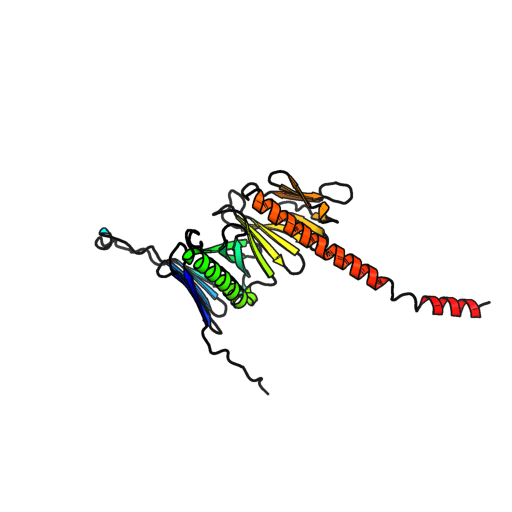10 1.00 93.94 232 LEU A O 1
ATOM 1867 N N . HIS A 1 233 ? -5.329 12.690 12.438 1.00 93.19 233 HIS A N 1
ATOM 1868 C CA . HIS A 1 233 ? -4.935 13.954 11.815 1.00 93.19 233 HIS A CA 1
ATOM 1869 C C . HIS A 1 233 ? -4.006 13.727 10.615 1.00 93.19 233 HIS A C 1
ATOM 1871 O O . HIS A 1 233 ? -2.909 13.183 10.772 1.00 93.19 233 HIS A O 1
ATOM 1877 N N . LEU A 1 234 ? -4.435 14.158 9.422 1.00 92.81 234 LEU A N 1
ATOM 1878 C CA . LEU A 1 234 ? -3.711 14.004 8.151 1.00 92.81 234 LEU A CA 1
ATOM 1879 C C . LEU A 1 234 ? -3.722 15.318 7.334 1.00 92.81 234 LEU A C 1
ATOM 1881 O O . LEU A 1 234 ? -4.334 15.374 6.261 1.00 92.81 234 LEU A O 1
ATOM 1885 N N . PRO A 1 235 ? -3.037 16.382 7.798 1.00 91.56 235 PRO A N 1
ATOM 1886 C CA . PRO A 1 235 ? -3.109 17.716 7.188 1.00 91.56 235 PRO A CA 1
ATOM 1887 C C . PRO A 1 235 ? -2.503 17.807 5.789 1.00 91.56 235 PRO A C 1
ATOM 1889 O O . PRO A 1 235 ? -2.923 18.637 4.991 1.00 91.56 235 PRO A O 1
ATOM 1892 N N . TRP A 1 236 ? -1.546 16.941 5.462 1.00 90.94 236 TRP A N 1
ATOM 1893 C CA . TRP A 1 236 ? -0.857 16.945 4.168 1.00 90.94 236 TRP A CA 1
ATOM 1894 C C . TRP A 1 236 ? -1.471 16.006 3.123 1.00 90.94 236 TRP A C 1
ATOM 1896 O O . TRP A 1 236 ? -1.048 16.008 1.969 1.00 90.94 236 TRP A O 1
ATOM 1906 N N . VAL A 1 237 ? -2.433 15.172 3.522 1.00 92.44 237 VAL A N 1
ATOM 1907 C CA . VAL A 1 237 ? -3.188 14.323 2.592 1.00 92.44 237 VAL A CA 1
ATOM 1908 C C . VAL A 1 237 ? -4.227 15.201 1.885 1.00 92.44 237 VAL A C 1
ATOM 1910 O O . VAL A 1 237 ? -4.670 16.203 2.443 1.00 92.44 237 VAL A O 1
ATOM 1913 N N . SER A 1 238 ? -4.602 14.907 0.642 1.00 93.19 238 SER A N 1
ATOM 1914 C CA . SER A 1 238 ? -5.618 15.720 -0.041 1.00 93.19 238 SER A CA 1
ATOM 1915 C C . SER A 1 238 ? -7.011 15.518 0.595 1.00 93.19 238 SER A C 1
ATOM 1917 O O . SER A 1 238 ? -7.253 14.482 1.220 1.00 93.19 238 SER A O 1
ATOM 1919 N N . PRO A 1 239 ? -7.954 16.475 0.476 1.00 94.69 239 PRO A N 1
ATOM 1920 C CA . PRO A 1 239 ? -9.332 16.265 0.934 1.00 94.69 239 PRO A CA 1
ATOM 1921 C C . PRO A 1 239 ? -10.004 15.041 0.296 1.00 94.69 239 PRO A C 1
ATOM 1923 O O . PRO A 1 239 ? -10.741 14.325 0.970 1.00 94.69 239 PRO A O 1
ATOM 1926 N N . GLU A 1 240 ? -9.721 14.789 -0.983 1.00 94.94 240 GLU A N 1
ATOM 1927 C CA . GLU A 1 240 ? -10.239 13.647 -1.739 1.00 94.94 240 GLU A CA 1
ATOM 1928 C C . GLU A 1 240 ? -9.699 12.318 -1.202 1.00 94.94 240 GLU A C 1
ATOM 1930 O O . GLU A 1 240 ? -10.475 11.423 -0.868 1.00 94.94 240 GLU A O 1
ATOM 1935 N N . ASP A 1 241 ? -8.386 12.227 -0.993 1.00 95.44 241 ASP A N 1
ATOM 1936 C CA . ASP A 1 241 ? -7.766 11.063 -0.362 1.00 95.44 241 ASP A CA 1
ATOM 1937 C C . ASP A 1 241 ? -8.310 10.832 1.053 1.00 95.44 241 ASP A C 1
ATOM 1939 O O . ASP A 1 241 ? -8.620 9.703 1.419 1.00 95.44 241 ASP A O 1
ATOM 1943 N N . ARG A 1 242 ? -8.489 11.892 1.857 1.00 96.00 242 ARG A N 1
ATOM 1944 C CA . ARG A 1 242 ? -9.085 11.761 3.197 1.00 96.00 242 ARG A CA 1
ATOM 1945 C C . ARG A 1 242 ? -10.516 11.233 3.145 1.00 96.00 242 ARG A C 1
ATOM 1947 O O . ARG A 1 242 ? -10.891 10.440 4.005 1.00 96.00 242 ARG A O 1
ATOM 1954 N N . LYS A 1 243 ? -11.312 11.647 2.154 1.00 96.62 243 LYS A N 1
ATOM 1955 C CA . LYS A 1 243 ? -12.659 11.105 1.934 1.00 96.62 243 LYS A CA 1
ATOM 1956 C C . LYS A 1 243 ? -12.593 9.607 1.627 1.00 96.62 243 LYS A C 1
ATOM 1958 O O . LYS A 1 243 ? -13.386 8.859 2.190 1.00 96.62 243 LYS A O 1
ATOM 1963 N N . HIS A 1 244 ? -11.641 9.173 0.803 1.00 96.50 244 HIS A N 1
ATOM 1964 C CA . HIS A 1 244 ? -11.463 7.756 0.483 1.00 96.50 244 HIS A CA 1
ATOM 1965 C C . HIS A 1 244 ? -10.990 6.937 1.693 1.00 96.50 244 HIS A C 1
ATOM 1967 O O . HIS A 1 244 ? 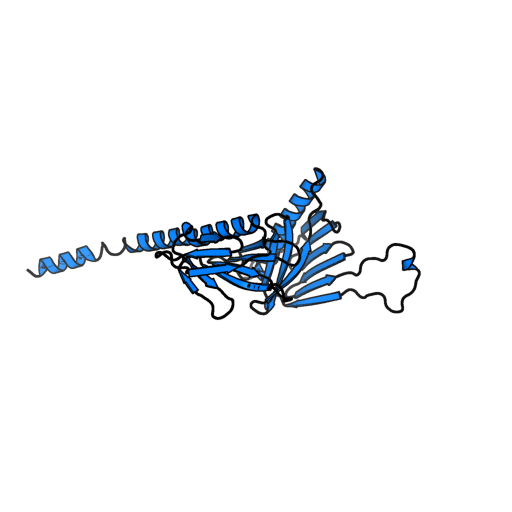-11.566 5.895 1.993 1.00 96.50 244 HIS A O 1
ATOM 1973 N N . ILE A 1 245 ? -10.015 7.444 2.457 1.00 96.75 245 ILE A N 1
ATOM 1974 C CA . ILE A 1 245 ? -9.577 6.823 3.718 1.00 96.75 245 ILE A CA 1
ATOM 1975 C C . ILE A 1 245 ? -10.760 6.684 4.687 1.00 96.75 245 ILE A C 1
ATOM 1977 O O . ILE A 1 245 ? -10.934 5.629 5.290 1.00 96.75 245 ILE A O 1
ATOM 1981 N N . ARG A 1 246 ? -11.595 7.727 4.817 1.00 97.25 246 ARG A N 1
ATOM 1982 C CA . ARG A 1 246 ? -12.802 7.678 5.652 1.00 97.25 246 ARG A CA 1
ATOM 1983 C C . ARG A 1 246 ? -13.734 6.558 5.198 1.00 97.25 246 ARG A C 1
ATOM 1985 O O . ARG A 1 246 ? -14.106 5.750 6.034 1.00 97.25 246 ARG A O 1
ATOM 1992 N N . VAL A 1 247 ? -14.099 6.506 3.913 1.00 96.25 247 VAL A N 1
ATOM 1993 C CA . VAL A 1 247 ? -14.990 5.459 3.369 1.00 96.25 247 VAL A CA 1
ATOM 1994 C C . VAL A 1 247 ? -14.426 4.067 3.643 1.00 96.25 247 VAL A C 1
ATOM 1996 O O . VAL A 1 247 ? -15.134 3.215 4.158 1.00 96.25 247 VAL A O 1
ATOM 1999 N N . ARG A 1 248 ? -13.123 3.871 3.443 1.00 95.12 248 ARG A N 1
ATOM 2000 C CA . ARG A 1 248 ? -12.471 2.601 3.766 1.00 95.12 248 ARG A CA 1
ATOM 2001 C C . ARG A 1 248 ? -12.631 2.212 5.237 1.00 95.12 248 ARG A C 1
ATOM 2003 O O . ARG A 1 248 ? -12.946 1.070 5.527 1.00 95.12 248 ARG A O 1
ATOM 2010 N N . PHE A 1 249 ? -12.466 3.149 6.172 1.00 96.12 249 PHE A N 1
ATOM 2011 C CA . PHE A 1 249 ? -12.711 2.863 7.592 1.00 96.12 249 PHE A CA 1
ATOM 2012 C C . PHE A 1 249 ? -14.179 2.622 7.916 1.00 96.12 249 PHE A C 1
ATOM 2014 O O . PHE A 1 249 ? -14.462 1.837 8.816 1.00 96.12 249 PHE A O 1
ATOM 2021 N N . GLN A 1 250 ? -15.099 3.276 7.203 1.00 94.94 250 GLN A N 1
ATOM 2022 C CA . GLN A 1 250 ? -16.526 2.982 7.308 1.00 94.94 250 GLN A CA 1
ATOM 2023 C C . GLN A 1 250 ? -16.776 1.515 6.975 1.00 94.94 250 GLN A C 1
ATOM 2025 O O . GLN A 1 250 ? -17.417 0.836 7.764 1.00 94.94 250 GLN A O 1
ATOM 2030 N N . ASP A 1 251 ? -16.204 1.026 5.877 1.00 92.44 251 ASP A N 1
ATOM 2031 C CA . ASP A 1 251 ? -16.363 -0.361 5.436 1.00 92.44 251 ASP A CA 1
ATOM 2032 C C . ASP A 1 251 ? -15.681 -1.352 6.396 1.00 92.44 251 ASP A C 1
ATOM 2034 O O . ASP A 1 251 ? -16.236 -2.409 6.687 1.00 92.44 251 ASP A O 1
ATOM 2038 N N . THR A 1 252 ? -14.521 -0.995 6.965 1.00 91.81 252 THR A N 1
ATOM 2039 C CA . THR A 1 252 ? -13.868 -1.807 8.005 1.00 91.81 252 THR A CA 1
ATOM 2040 C C . THR A 1 252 ? -14.763 -1.971 9.235 1.00 91.81 252 THR A C 1
ATOM 2042 O O . THR A 1 252 ? -14.890 -3.086 9.730 1.00 91.81 252 THR A O 1
ATOM 2045 N N . VAL A 1 253 ? -15.383 -0.888 9.721 1.00 90.12 253 VAL A N 1
ATOM 2046 C CA . VAL A 1 253 ? -16.285 -0.922 10.890 1.00 90.12 253 VAL A CA 1
ATOM 2047 C C . VAL A 1 253 ? -17.590 -1.659 10.565 1.00 90.12 253 VAL A C 1
ATOM 2049 O O . VAL A 1 253 ? -18.069 -2.443 11.379 1.00 90.12 253 VAL A O 1
ATOM 2052 N N . ASP A 1 254 ? -18.153 -1.444 9.372 1.00 85.06 254 ASP A N 1
ATOM 2053 C CA . ASP A 1 254 ? -19.405 -2.079 8.934 1.00 85.06 254 ASP A CA 1
ATOM 2054 C C . ASP A 1 254 ? -19.266 -3.602 8.835 1.00 85.06 254 ASP A C 1
ATOM 2056 O O . ASP A 1 254 ? -20.092 -4.352 9.353 1.00 85.06 254 ASP A O 1
ATOM 2060 N N . GLY A 1 255 ? -18.143 -4.065 8.276 1.00 74.44 255 GLY A N 1
ATOM 2061 C CA . GLY A 1 255 ? -17.863 -5.485 8.086 1.00 74.44 255 GLY A CA 1
ATOM 2062 C C . GLY A 1 255 ? -17.705 -6.305 9.371 1.00 74.44 255 GLY A C 1
ATOM 2063 O O . GLY A 1 255 ? -17.543 -7.521 9.270 1.00 74.44 255 GLY A O 1
ATOM 2064 N N . ALA A 1 256 ? -17.724 -5.702 10.566 1.00 61.56 256 ALA A N 1
ATOM 2065 C CA . ALA A 1 256 ? -17.933 -6.469 11.797 1.00 61.56 256 ALA A CA 1
ATOM 2066 C C . ALA A 1 256 ? -19.258 -6.211 12.494 1.00 61.56 256 ALA A C 1
ATOM 2068 O O . ALA A 1 256 ? -19.608 -7.020 13.344 1.00 61.56 256 ALA A O 1
ATOM 2069 N N . HIS A 1 257 ? -20.003 -5.165 12.141 1.00 59.50 257 HIS A N 1
ATOM 2070 C CA . HIS A 1 257 ? -21.389 -5.075 12.584 1.00 59.50 257 HIS A CA 1
ATOM 2071 C C . HIS A 1 257 ? -22.193 -6.244 11.999 1.00 59.50 257 HIS A C 1
ATOM 2073 O O . HIS A 1 257 ? -22.919 -6.905 12.731 1.00 59.50 257 HIS A O 1
ATOM 2079 N N . GLU A 1 258 ? -21.973 -6.573 10.720 1.00 61.88 258 GLU A N 1
ATOM 2080 C CA . GLU A 1 258 ? -22.563 -7.764 10.091 1.00 61.88 258 GLU A CA 1
ATOM 2081 C C . GLU A 1 258 ? -22.143 -9.057 10.808 1.00 61.88 258 GLU A C 1
ATOM 2083 O O . GLU A 1 258 ? -22.996 -9.854 11.168 1.00 61.88 258 GLU A O 1
ATOM 2088 N N . ARG A 1 259 ? -20.855 -9.224 11.142 1.00 61.75 259 ARG A N 1
ATOM 2089 C CA . ARG A 1 259 ? -20.384 -10.436 11.845 1.00 61.75 259 ARG A CA 1
ATOM 2090 C C . ARG A 1 259 ? -20.867 -10.540 13.288 1.00 61.75 259 ARG A C 1
ATOM 2092 O O . ARG A 1 259 ? -21.097 -11.640 13.757 1.00 61.75 259 ARG A O 1
ATOM 2099 N N . MET A 1 260 ? -20.992 -9.420 14.001 1.00 59.88 260 MET A N 1
ATOM 2100 C CA . MET A 1 260 ? -21.537 -9.418 15.362 1.00 59.88 260 MET A CA 1
ATOM 2101 C C . MET A 1 260 ? -23.031 -9.736 15.368 1.00 59.88 260 MET A C 1
ATOM 2103 O O . MET A 1 260 ? -23.495 -10.376 16.304 1.00 59.88 260 MET A O 1
ATOM 2107 N N . LEU A 1 261 ? -23.773 -9.294 14.348 1.00 61.34 261 LEU A N 1
ATOM 2108 C CA . LEU A 1 261 ? -25.166 -9.690 14.164 1.00 61.34 261 LEU A CA 1
ATOM 2109 C C . LEU A 1 261 ? -25.270 -11.174 13.809 1.00 61.34 261 LEU A C 1
ATOM 2111 O O . LEU A 1 261 ? -26.081 -11.858 14.416 1.00 61.34 261 LEU A O 1
ATOM 2115 N N . ASP A 1 262 ? -24.424 -11.678 12.909 1.00 61.97 262 ASP A N 1
ATOM 2116 C CA . ASP A 1 262 ? -24.390 -13.105 12.578 1.00 61.97 262 ASP A CA 1
ATOM 2117 C C . ASP A 1 262 ? -24.065 -13.949 13.825 1.00 61.97 262 ASP A C 1
ATOM 2119 O O . ASP A 1 262 ? -24.831 -14.841 14.173 1.00 61.97 262 ASP A O 1
ATOM 2123 N N . ASP A 1 263 ? -23.001 -13.623 14.569 1.00 57.78 263 ASP A N 1
ATOM 2124 C CA . ASP A 1 263 ? -22.618 -14.346 15.793 1.00 57.78 263 ASP A CA 1
ATOM 2125 C C . ASP A 1 263 ? -23.704 -14.273 16.889 1.00 57.78 263 ASP A C 1
ATOM 2127 O O . ASP A 1 263 ? -23.869 -15.224 17.649 1.00 57.78 263 ASP A O 1
ATOM 2131 N N . ALA A 1 264 ? -24.460 -13.170 16.977 1.00 60.06 264 ALA A N 1
ATOM 2132 C CA . ALA A 1 264 ? -25.577 -13.034 17.916 1.00 60.06 264 ALA A CA 1
ATOM 2133 C C . ALA A 1 264 ? -26.820 -13.828 17.483 1.00 60.06 264 ALA A C 1
ATOM 2135 O O . ALA A 1 264 ? -27.540 -14.328 18.340 1.00 60.06 264 ALA A O 1
ATOM 2136 N N . LEU A 1 265 ? -27.055 -13.967 16.176 1.00 60.59 265 LEU A N 1
ATOM 2137 C CA . LEU A 1 265 ? -28.157 -14.758 15.622 1.00 60.59 265 LEU A CA 1
ATOM 2138 C C . LEU A 1 265 ? -27.883 -16.271 15.687 1.00 60.59 265 LEU A C 1
ATOM 2140 O O . LEU A 1 265 ? -28.827 -17.047 15.737 1.00 60.59 265 LEU A O 1
ATOM 2144 N N . PHE A 1 266 ? -26.617 -16.703 15.733 1.00 57.06 266 PHE A N 1
ATOM 2145 C CA . PHE A 1 266 ? -26.246 -18.118 15.906 1.00 57.06 266 PHE A CA 1
ATOM 2146 C C . PHE A 1 266 ? -26.215 -18.598 17.365 1.00 57.06 266 PHE A C 1
ATOM 2148 O O . PHE A 1 266 ? -26.073 -19.796 17.600 1.00 57.06 266 PHE A O 1
ATOM 2155 N N . LEU A 1 267 ? -26.335 -17.693 18.340 1.00 55.34 267 LEU A N 1
ATOM 2156 C CA . LEU A 1 267 ? -26.411 -18.038 19.764 1.00 55.34 267 LEU A CA 1
ATOM 2157 C C . LEU A 1 267 ? -27.852 -18.246 20.266 1.00 55.34 267 LEU A C 1
ATOM 2159 O O . LEU A 1 267 ? -28.012 -18.584 21.432 1.00 55.34 267 LEU A O 1
ATOM 2163 N N . ASP A 1 268 ? -28.872 -18.061 19.419 1.00 54.12 268 ASP A N 1
ATOM 2164 C CA . ASP A 1 268 ? -30.293 -18.146 19.814 1.00 54.12 268 ASP A CA 1
ATOM 2165 C C . ASP A 1 268 ? -30.974 -19.474 19.406 1.00 54.12 268 ASP A C 1
ATOM 2167 O O . ASP A 1 268 ? -32.063 -19.769 19.879 1.00 54.12 268 ASP A O 1
ATOM 2171 N N . ASP A 1 269 ? -30.324 -20.319 18.589 1.00 54.28 269 ASP A N 1
ATOM 2172 C CA . ASP A 1 269 ? -30.896 -21.598 18.111 1.00 54.28 269 ASP A CA 1
ATOM 2173 C C . ASP A 1 269 ? -30.388 -22.842 18.879 1.00 54.28 269 ASP A C 1
ATOM 2175 O O . ASP A 1 269 ? -30.805 -23.961 18.580 1.00 54.28 269 ASP A O 1
ATOM 2179 N N . SER A 1 270 ? -29.474 -22.700 19.853 1.00 53.41 270 SER A N 1
ATOM 2180 C CA . SER A 1 270 ? -28.907 -23.853 20.587 1.00 53.41 270 SER A CA 1
ATOM 2181 C C . SER A 1 270 ? -29.519 -24.133 21.961 1.00 53.41 270 SER A C 1
ATOM 2183 O O . SER A 1 270 ? -29.188 -25.163 22.540 1.00 53.41 270 SER A O 1
ATOM 2185 N N . ASP A 1 271 ? -30.414 -23.275 22.462 1.00 55.09 271 ASP A N 1
ATOM 2186 C CA . ASP A 1 271 ? -30.960 -23.387 23.826 1.00 55.09 271 ASP A CA 1
ATOM 2187 C C . ASP A 1 271 ? -32.470 -23.725 23.867 1.00 55.09 271 ASP A C 1
ATOM 2189 O O . ASP A 1 271 ? -33.063 -23.770 24.947 1.00 55.09 271 ASP A O 1
ATOM 2193 N N . GLU A 1 272 ? -33.115 -24.023 22.728 1.00 55.81 272 GLU A N 1
ATOM 2194 C CA . GLU A 1 272 ? -34.511 -24.501 22.738 1.00 55.81 272 GLU A CA 1
ATOM 2195 C C . GLU A 1 272 ? -34.636 -25.991 23.126 1.00 55.81 272 GLU A C 1
ATOM 2197 O O . GLU A 1 272 ? -35.595 -26.345 23.815 1.00 55.81 272 GLU A O 1
ATOM 2202 N N . GLU A 1 273 ? -33.661 -26.860 22.814 1.00 55.72 273 GLU A N 1
ATOM 2203 C CA . GLU A 1 273 ? -33.760 -28.303 23.134 1.00 55.72 273 GLU A CA 1
ATOM 2204 C C . GLU A 1 273 ? -33.576 -28.631 24.634 1.00 55.72 273 GLU A C 1
ATOM 2206 O O . GLU A 1 273 ? -34.183 -29.584 25.127 1.00 55.72 273 GLU A O 1
ATOM 2211 N N . ASP A 1 274 ? -32.844 -27.814 25.400 1.00 53.62 274 ASP A N 1
ATOM 2212 C CA . ASP A 1 274 ? -32.675 -28.023 26.853 1.00 53.62 274 ASP A CA 1
ATOM 2213 C C . ASP A 1 274 ? -33.858 -27.467 27.677 1.00 53.62 274 ASP A C 1
ATOM 2215 O O . ASP A 1 274 ? -34.060 -27.831 28.842 1.00 53.62 274 ASP A O 1
ATOM 2219 N N . SER A 1 275 ? -34.694 -26.613 27.075 1.00 53.44 275 SER A N 1
ATOM 2220 C CA . SER A 1 275 ? -35.851 -26.010 27.747 1.00 53.44 275 SER A CA 1
ATOM 2221 C C . SER A 1 275 ? -37.063 -26.954 27.836 1.00 53.44 275 SER A C 1
ATOM 2223 O O . SER A 1 275 ? -37.790 -26.927 28.836 1.00 53.44 275 SER A O 1
ATOM 2225 N N . GLU A 1 276 ? -37.243 -27.862 26.867 1.00 56.06 276 GLU A N 1
ATOM 2226 C CA . GLU A 1 276 ? -38.288 -28.896 26.926 1.00 56.06 276 GLU A CA 1
ATOM 2227 C C . GLU A 1 276 ? -37.949 -30.013 27.928 1.00 56.06 276 GLU A C 1
ATOM 2229 O O . GLU A 1 276 ? -38.846 -30.542 28.591 1.00 56.06 276 GLU A O 1
ATOM 2234 N N . GLN A 1 277 ? -36.662 -30.326 28.120 1.00 56.47 277 GLN A N 1
ATOM 2235 C CA . GLN A 1 277 ? -36.228 -31.343 29.084 1.00 56.47 277 GLN A CA 1
ATOM 2236 C C . GLN A 1 277 ? -36.436 -30.882 30.539 1.00 56.47 277 GLN A C 1
ATOM 2238 O O . GLN A 1 277 ? -36.939 -31.644 31.367 1.00 56.47 277 GLN A O 1
ATOM 2243 N N . LEU A 1 278 ? -36.164 -29.605 30.834 1.00 53.25 278 LEU A N 1
ATOM 2244 C CA . LEU A 1 278 ? -36.398 -29.005 32.155 1.00 53.25 278 LEU A CA 1
ATOM 2245 C C . LEU A 1 278 ? -37.890 -28.840 32.501 1.00 53.25 278 LEU A C 1
ATOM 2247 O O . LEU A 1 278 ? -38.262 -28.929 33.673 1.00 53.25 278 LEU A O 1
ATOM 2251 N N . LEU A 1 279 ? -38.763 -28.630 31.509 1.00 55.38 279 LEU A N 1
ATOM 2252 C CA . LEU A 1 279 ? -40.216 -28.574 31.725 1.00 55.38 279 LEU A CA 1
ATOM 2253 C C . LEU A 1 279 ? -40.848 -29.968 31.879 1.00 55.38 279 LEU A C 1
ATOM 2255 O O . LEU A 1 279 ? -41.831 -30.104 32.611 1.00 55.38 279 LEU A O 1
ATOM 2259 N N . GLY A 1 280 ? -40.267 -31.002 31.263 1.00 61.00 280 GLY A N 1
ATOM 2260 C CA . GLY A 1 280 ? -40.668 -32.399 31.462 1.00 61.00 280 GLY A CA 1
ATOM 2261 C C . GLY A 1 280 ? -40.377 -32.913 32.877 1.00 61.00 280 GLY A C 1
ATOM 2262 O O . GLY A 1 280 ? -41.252 -33.505 33.507 1.00 61.00 280 GLY A O 1
ATOM 2263 N N . GLU A 1 281 ? -39.194 -32.618 33.423 1.00 59.31 281 GLU A N 1
ATOM 2264 C CA . GLU A 1 281 ? -38.805 -33.064 34.774 1.00 59.31 281 GLU A CA 1
ATOM 2265 C C . GLU A 1 281 ? -39.596 -32.369 35.900 1.00 59.31 281 GLU A C 1
ATOM 2267 O O . GLU A 1 281 ? -39.817 -32.954 36.962 1.00 59.31 281 GLU A O 1
ATOM 2272 N N . LEU A 1 282 ? -40.090 -31.146 35.675 1.00 50.25 282 LEU A N 1
ATOM 2273 C CA . LEU A 1 282 ? -40.949 -30.437 36.633 1.00 50.25 282 LEU A CA 1
ATOM 2274 C C . LEU A 1 282 ? -42.399 -30.948 36.649 1.00 50.25 282 LEU A C 1
ATOM 2276 O O . LEU A 1 282 ? -43.073 -30.799 37.667 1.00 50.25 282 LEU A O 1
ATOM 2280 N N . ALA A 1 283 ? -42.875 -31.565 35.564 1.00 53.84 283 ALA A N 1
ATOM 2281 C CA . ALA A 1 283 ? -44.225 -32.123 35.481 1.00 53.84 283 ALA A CA 1
ATOM 2282 C C . ALA A 1 283 ? -44.352 -33.509 36.144 1.00 53.84 283 ALA A C 1
ATOM 2284 O O . ALA A 1 283 ? -45.444 -33.882 36.564 1.00 53.84 283 ALA A O 1
ATOM 2285 N N . GLU A 1 284 ? -43.252 -34.255 36.290 1.00 57.47 284 GLU A N 1
ATOM 2286 C CA . GLU A 1 284 ? -43.231 -35.540 37.011 1.00 57.47 284 GLU A CA 1
ATOM 2287 C C . GLU A 1 284 ? -43.038 -35.385 38.535 1.00 57.47 284 GLU A C 1
ATOM 2289 O O . GLU A 1 284 ? -43.147 -36.360 39.281 1.00 57.47 284 GLU A O 1
ATOM 2294 N N . ALA A 1 285 ? -42.784 -34.162 39.016 1.00 49.19 285 ALA A N 1
ATOM 2295 C CA . ALA A 1 285 ? -42.548 -33.852 40.429 1.00 49.19 285 ALA A CA 1
ATOM 2296 C C . ALA A 1 285 ? -43.782 -33.304 41.190 1.00 49.19 285 ALA A C 1
ATOM 2298 O O . ALA A 1 285 ? -43.659 -32.948 42.367 1.00 49.19 285 ALA A O 1
ATOM 2299 N N . THR A 1 286 ? -44.960 -33.254 40.556 1.00 46.06 286 THR A N 1
ATOM 2300 C CA . THR A 1 286 ? -46.260 -32.864 41.155 1.00 46.06 286 THR A CA 1
ATOM 2301 C C . THR A 1 286 ? -47.304 -33.953 40.997 1.00 46.06 286 THR A C 1
ATOM 2303 O O . THR A 1 286 ? -48.034 -34.202 41.984 1.00 46.06 286 THR A O 1
#

Radius of gyration: 25.3 Å; chains: 1; bounding box: 86×61×67 Å

Secondary structure (DSSP, 8-state):
---------PPEEEEEEETTEEEEEEEETTEEEEEETTTEEEEEETTEEEEEEPPPP--SGGGGS--SSPPPPEEEEEEGGGS-EEEEEETTT--EEEEEEEETTEEEEEEEEPBPPS-SHHHHHHHHHHHHHHHHHHHHHGGGSTTEEEEEEEEETTEEEEEEEESSEEEEEE--TT-SSBEEEEEEETTSEEEE-SSS--EEE---GGGEEEETTEEEEE-TTS-EEEEEE-TTS-HHHHHHHHHHHHHHHHHHHHHHHHHHHTTSSSSSHHHHHHHHHHHTT-